Protein AF-A0AAV9ZQ26-F1 (afdb_monomer)

Sequence (212 aa):
MEHAVHLAAKHFVSHVSPISAKAIVAKAKKLRKQLKAANPDLDDDEIDALLAAEDGEPENEDMDGEGDGPRPKDALGKSLALVKQIRASPQAQAFFKKMCRESGVPTINRFVLLADDSPEVPNLVKKSYATFRLSTQDWDQLERIREVLQEPANIQQSFSSSRFPTVWRTLPLLEAMAETWRNMAATERFADMRESILAGLDNLEKCAGPEH

Organism: NCBI:txid2862362

Foldseek 3Di:
DLVLLVVLLVLLVCVQQPDPVVVVVVVLVVQLVVVCVVPVPDDPVNSVVVSVVDPDDDDDDDDDDDDDDPDPPALVSLVVVLVVVCVVDPLSVVVLVVQVVVDPDDSLQVSLVCQQVDPSHDADDVDGSVVSHADPVRVLVVVLSCVLSVLSVVLSVVVVPDPDDCVVVNLVSLVVNLVVLVVCLVDPSCVVSNVSSVSSNVSSDVVNDPDD

Solvent-accessible surface area (backbone atoms only — not comparable to full-atom values): 12463 Å² total; per-residue (Å²): 106,68,64,47,48,50,48,18,54,48,41,23,49,44,56,72,53,61,70,50,68,64,60,55,51,52,48,53,55,50,52,52,52,51,50,43,69,75,40,73,84,61,50,75,67,61,49,52,55,50,58,75,66,58,88,67,77,87,76,87,76,82,96,73,82,86,86,80,70,86,75,63,86,44,53,64,50,27,52,52,53,46,52,52,56,34,71,74,30,71,49,38,40,52,52,51,54,52,46,53,73,78,39,101,57,79,46,62,61,56,44,27,69,46,40,70,80,32,92,71,27,82,77,52,90,97,52,56,46,58,79,49,57,73,50,73,69,32,48,56,51,49,50,53,52,48,57,66,50,43,55,51,50,55,52,47,52,54,58,75,69,50,93,60,93,50,70,88,57,45,57,62,52,52,51,52,47,50,51,51,48,51,53,45,41,72,34,77,92,32,56,94,45,24,68,21,45,49,51,13,43,57,51,42,49,68,71,69,51,82,90,125

Radius of gyration: 20.79 Å; Cα contacts (8 Å, |Δi|>4): 155; chains: 1; bounding box: 50×57×54 Å

Secondary structure (DSSP, 8-state):
-HHHHHHHHHHHHHHHS---HHHHHHHHHHHHHHHHHH-TT--HHHHHHHHHH-----------SSS-S----SHHHHHHHHHHHHHH-HHHHHHHHHHHHH-SS-HHHHHHHHHTT-TTSPPPTT--GGGGPPPHHHHHHHHHHHHHHHHHHHHHHHHHT--S--HHHHHHHHHHHHHHHHHHHHSGGGGGGHHHHHHHHHHHHHHH----

Structure (mmCIF, N/CA/C/O backbone):
data_AF-A0AAV9ZQ26-F1
#
_entry.id   AF-A0AAV9ZQ26-F1
#
loop_
_atom_site.group_PDB
_atom_site.id
_atom_site.type_symbol
_atom_site.label_atom_id
_atom_site.label_alt_id
_atom_site.label_comp_id
_atom_site.label_asym_id
_atom_site.label_entity_id
_atom_site.label_seq_id
_atom_site.pdbx_PDB_ins_code
_atom_site.Cartn_x
_atom_site.Cartn_y
_atom_site.Cartn_z
_atom_site.occupancy
_atom_site.B_iso_or_equiv
_atom_site.auth_seq_id
_atom_site.auth_comp_id
_atom_site.auth_asym_id
_atom_site.auth_atom_id
_atom_site.pdbx_PDB_model_num
ATOM 1 N N . MET A 1 1 ? 18.428 7.747 -7.522 1.00 59.09 1 MET A N 1
ATOM 2 C CA . MET A 1 1 ? 18.361 6.272 -7.609 1.00 59.09 1 MET A CA 1
ATOM 3 C C . MET A 1 1 ? 17.327 5.705 -6.645 1.00 59.09 1 MET A C 1
ATOM 5 O O . MET A 1 1 ? 16.257 5.362 -7.118 1.00 59.09 1 MET A O 1
ATOM 9 N N . GLU A 1 2 ? 17.551 5.706 -5.321 1.00 62.41 2 GLU A N 1
ATOM 10 C CA . GLU A 1 2 ? 16.513 5.300 -4.341 1.00 62.41 2 GLU A CA 1
ATOM 11 C C . GLU A 1 2 ? 15.211 6.109 -4.500 1.00 62.41 2 GLU A C 1
ATOM 13 O O . GLU A 1 2 ? 14.119 5.554 -4.452 1.00 62.41 2 GLU A O 1
ATOM 18 N N . HIS A 1 3 ? 15.335 7.402 -4.815 1.00 68.81 3 HIS A N 1
ATOM 19 C CA . HIS A 1 3 ? 14.202 8.276 -5.123 1.00 68.81 3 HIS A CA 1
ATOM 20 C C . HIS A 1 3 ? 13.354 7.799 -6.321 1.00 68.81 3 HIS A C 1
ATOM 22 O O . HIS A 1 3 ? 12.137 7.892 -6.262 1.00 68.81 3 HIS A O 1
ATOM 28 N N . ALA A 1 4 ? 13.959 7.222 -7.367 1.00 64.69 4 ALA A N 1
ATOM 29 C CA . ALA A 1 4 ? 13.229 6.738 -8.546 1.00 64.69 4 ALA A CA 1
ATOM 30 C C . ALA A 1 4 ? 12.407 5.477 -8.232 1.00 64.69 4 ALA A C 1
ATOM 32 O O . ALA A 1 4 ? 11.249 5.373 -8.624 1.00 64.69 4 ALA A O 1
ATOM 33 N N . VAL A 1 5 ? 12.980 4.552 -7.453 1.00 71.19 5 VAL A N 1
ATOM 34 C CA . VAL A 1 5 ? 12.282 3.348 -6.968 1.00 71.19 5 VAL A CA 1
ATOM 35 C C . VAL A 1 5 ? 11.119 3.732 -6.052 1.00 71.19 5 VAL A C 1
ATOM 37 O O . VAL A 1 5 ? 10.019 3.195 -6.175 1.00 71.19 5 VAL A O 1
ATOM 40 N N . HIS A 1 6 ? 11.344 4.706 -5.167 1.00 72.81 6 HIS A N 1
ATOM 41 C CA . HIS A 1 6 ? 10.309 5.229 -4.285 1.00 72.81 6 HIS A CA 1
ATOM 42 C C . HIS A 1 6 ? 9.171 5.908 -5.063 1.00 72.81 6 HIS A C 1
ATOM 44 O O . HIS A 1 6 ? 8.002 5.631 -4.798 1.00 72.81 6 HIS A O 1
ATOM 50 N N . LEU A 1 7 ? 9.494 6.742 -6.057 1.00 72.00 7 LEU A N 1
ATOM 51 C CA . LEU A 1 7 ? 8.506 7.388 -6.923 1.00 72.00 7 LEU A CA 1
ATOM 52 C C . LEU A 1 7 ? 7.693 6.362 -7.722 1.00 72.00 7 LEU A C 1
ATOM 54 O O . LEU A 1 7 ? 6.467 6.443 -7.736 1.00 72.00 7 LEU A O 1
ATOM 58 N N . ALA A 1 8 ? 8.334 5.356 -8.321 1.00 67.19 8 ALA A N 1
ATOM 59 C CA . ALA A 1 8 ? 7.637 4.299 -9.055 1.00 67.19 8 ALA A CA 1
ATOM 60 C C . ALA A 1 8 ? 6.643 3.535 -8.157 1.00 67.19 8 ALA A C 1
ATOM 62 O O . ALA A 1 8 ? 5.484 3.341 -8.529 1.00 67.19 8 ALA A O 1
ATOM 63 N N . ALA A 1 9 ? 7.056 3.174 -6.936 1.00 71.88 9 ALA A N 1
ATOM 64 C CA . ALA A 1 9 ? 6.175 2.549 -5.949 1.00 71.88 9 ALA A CA 1
ATOM 65 C C . ALA A 1 9 ? 5.029 3.482 -5.509 1.00 71.88 9 ALA A C 1
ATOM 67 O O . ALA A 1 9 ? 3.888 3.039 -5.381 1.00 71.88 9 ALA A O 1
ATOM 68 N N . LYS A 1 10 ? 5.301 4.781 -5.330 1.00 75.69 10 LYS A N 1
ATOM 69 C CA . LYS A 1 10 ? 4.292 5.802 -5.002 1.00 75.69 10 LYS A CA 1
ATOM 70 C C . LYS A 1 10 ? 3.238 5.929 -6.105 1.00 75.69 10 LYS A C 1
ATOM 72 O O . LYS A 1 10 ? 2.050 5.968 -5.794 1.00 75.69 10 LYS A O 1
ATOM 77 N N . HIS A 1 11 ? 3.648 5.953 -7.374 1.00 74.31 11 HIS A N 1
ATOM 78 C CA . HIS A 1 11 ? 2.735 6.014 -8.520 1.00 74.31 11 HIS A CA 1
ATOM 79 C C . HIS A 1 11 ? 1.899 4.743 -8.681 1.00 74.31 11 HIS A C 1
ATOM 81 O O . HIS A 1 11 ? 0.710 4.831 -8.979 1.00 74.31 11 HIS A O 1
ATOM 87 N N . PHE A 1 12 ? 2.478 3.573 -8.408 1.00 75.62 12 PHE A N 1
ATOM 88 C CA . PHE A 1 12 ? 1.711 2.334 -8.326 1.00 75.62 12 PHE A CA 1
ATOM 89 C C . PHE A 1 12 ? 0.636 2.419 -7.227 1.00 75.62 12 PHE A C 1
ATOM 91 O O . PHE A 1 12 ? -0.548 2.226 -7.500 1.00 75.62 12 PHE A O 1
ATOM 98 N N . VAL A 1 13 ? 1.017 2.777 -5.994 1.00 70.38 13 VAL A N 1
ATOM 99 C CA . VAL A 1 13 ? 0.087 2.854 -4.850 1.00 70.38 13 VAL A CA 1
ATOM 100 C C . VAL A 1 13 ? -1.008 3.899 -5.068 1.00 70.38 13 VAL A C 1
ATOM 102 O O . VAL A 1 13 ? -2.167 3.639 -4.746 1.00 70.38 13 VAL A O 1
ATOM 105 N N . SER A 1 14 ? -0.675 5.059 -5.638 1.00 69.06 14 SER A N 1
ATOM 106 C CA . SER A 1 14 ? -1.654 6.115 -5.914 1.00 69.06 14 SER A CA 1
ATOM 107 C C . SER A 1 14 ? -2.660 5.722 -6.994 1.00 69.06 14 SER A C 1
ATOM 109 O O . SER A 1 14 ? -3.783 6.214 -6.973 1.00 69.06 14 SER A O 1
ATOM 111 N N . HIS A 1 15 ? -2.297 4.815 -7.902 1.00 71.88 15 HIS A N 1
ATOM 112 C CA . HIS A 1 15 ? -3.216 4.286 -8.905 1.00 71.88 15 HIS A CA 1
ATOM 113 C C . HIS A 1 15 ? -4.062 3.122 -8.367 1.00 71.88 15 HIS A C 1
ATOM 115 O O . HIS A 1 15 ? -5.231 3.005 -8.720 1.00 71.88 15 HIS A O 1
ATOM 121 N N . VAL A 1 16 ? -3.495 2.277 -7.496 1.00 64.75 16 VAL A N 1
ATOM 122 C CA . VAL A 1 16 ? -4.215 1.172 -6.830 1.00 64.75 16 VAL A CA 1
ATOM 123 C C . VAL A 1 16 ? -5.246 1.687 -5.823 1.00 64.75 16 VAL A C 1
ATOM 125 O O . VAL A 1 16 ? -6.314 1.100 -5.689 1.00 64.75 16 VAL A O 1
ATOM 128 N N . SER A 1 17 ? -4.925 2.772 -5.116 1.00 62.47 17 SER A N 1
ATOM 129 C CA . SER A 1 17 ? -5.803 3.433 -4.151 1.00 62.47 17 SER A CA 1
ATOM 130 C C . SER A 1 17 ? -5.762 4.942 -4.392 1.00 62.47 17 SER A C 1
ATOM 132 O O . SER A 1 17 ? -5.055 5.660 -3.669 1.00 62.47 17 SER A O 1
ATOM 134 N N . PRO A 1 18 ? -6.508 5.454 -5.389 1.00 57.81 18 PRO A N 1
ATOM 135 C CA . PRO A 1 18 ? -6.554 6.879 -5.660 1.00 57.81 18 PRO A CA 1
ATOM 136 C C . PRO A 1 18 ? -7.035 7.615 -4.416 1.00 57.81 18 PRO A C 1
ATOM 138 O O . PRO A 1 18 ? -8.167 7.448 -3.951 1.00 57.81 18 PRO A O 1
ATOM 141 N N . ILE A 1 19 ? -6.146 8.442 -3.860 1.00 54.75 19 ILE A N 1
ATOM 142 C CA . ILE A 1 19 ? -6.500 9.396 -2.815 1.00 54.75 19 ILE A CA 1
ATOM 143 C C . ILE A 1 19 ? -7.702 10.175 -3.346 1.00 54.75 19 ILE A C 1
ATOM 145 O O . ILE A 1 19 ? -7.669 10.692 -4.462 1.00 54.75 19 ILE A O 1
ATOM 149 N N . SER A 1 20 ? -8.781 10.222 -2.559 1.00 49.19 20 SER A N 1
ATOM 150 C CA . SER A 1 20 ? -10.009 10.927 -2.933 1.00 49.19 20 SER A CA 1
ATOM 151 C C . SER A 1 20 ? -9.662 12.295 -3.518 1.00 49.19 20 SER A C 1
ATOM 153 O O . SER A 1 20 ? -8.988 13.089 -2.859 1.00 49.19 20 SER A O 1
ATOM 155 N N . ALA A 1 21 ? -10.147 12.593 -4.727 1.00 43.06 21 ALA A N 1
ATOM 156 C CA . ALA A 1 21 ? -9.934 13.885 -5.381 1.00 43.06 21 ALA A CA 1
ATOM 157 C C . ALA A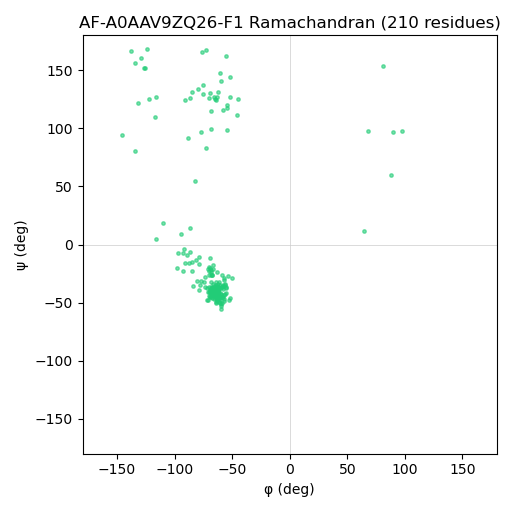 1 21 ? -10.290 15.064 -4.453 1.00 43.06 21 ALA A C 1
ATOM 159 O O . ALA A 1 21 ? -9.665 16.116 -4.508 1.00 43.06 21 ALA A O 1
ATOM 160 N N . LYS A 1 22 ? -11.229 14.866 -3.517 1.00 44.28 22 LYS A N 1
ATOM 161 C CA . LYS A 1 22 ? -11.578 15.854 -2.489 1.00 44.28 22 LYS A CA 1
ATOM 162 C C . LYS A 1 22 ? -10.462 16.105 -1.476 1.00 44.28 22 LYS A C 1
ATOM 164 O O . LYS A 1 22 ? -10.285 17.242 -1.064 1.00 44.28 22 LYS A O 1
ATOM 169 N N . ALA A 1 23 ? -9.718 15.076 -1.076 1.00 53.69 23 ALA A N 1
ATOM 170 C CA . ALA A 1 23 ? -8.584 15.214 -0.164 1.00 53.69 23 ALA A CA 1
ATOM 171 C C . ALA A 1 23 ? -7.405 15.927 -0.846 1.00 53.69 23 ALA A C 1
ATOM 173 O O . ALA A 1 23 ? -6.760 16.769 -0.225 1.00 53.69 23 ALA A O 1
ATOM 174 N N . ILE A 1 24 ? -7.189 15.662 -2.140 1.00 52.34 24 ILE A N 1
ATOM 175 C CA . ILE A 1 24 ? -6.205 16.380 -2.963 1.00 52.34 24 ILE A CA 1
ATOM 176 C C . ILE A 1 24 ? -6.596 17.863 -3.076 1.00 52.34 24 ILE A C 1
ATOM 178 O O . ILE A 1 24 ? -5.792 18.742 -2.770 1.00 52.34 24 ILE A O 1
ATOM 182 N N . VAL A 1 25 ? -7.859 18.151 -3.410 1.00 56.06 25 VAL A N 1
ATOM 183 C CA . VAL A 1 25 ? -8.386 19.525 -3.508 1.00 56.06 25 VAL A CA 1
ATOM 184 C C . VAL A 1 25 ? -8.355 20.252 -2.157 1.00 56.06 25 VAL A C 1
ATOM 186 O O . VAL A 1 25 ? -8.009 21.431 -2.101 1.00 56.06 25 VAL A O 1
ATOM 189 N N . ALA A 1 26 ? -8.675 19.573 -1.053 1.00 62.22 26 ALA A N 1
ATOM 190 C CA . ALA A 1 26 ? -8.627 20.162 0.286 1.00 62.22 26 ALA A CA 1
ATOM 191 C C . ALA A 1 26 ? -7.195 20.536 0.698 1.00 62.22 26 ALA A C 1
ATOM 193 O O . ALA A 1 26 ? -6.979 21.623 1.238 1.00 62.22 26 ALA A O 1
ATOM 194 N N . LYS A 1 27 ? -6.210 19.680 0.389 1.00 65.38 27 LYS A N 1
ATOM 195 C CA . LYS A 1 27 ? -4.793 19.955 0.651 1.00 65.38 27 LYS A CA 1
ATOM 196 C C . LYS A 1 27 ? -4.281 21.126 -0.189 1.00 65.38 27 LYS A C 1
ATOM 198 O O . LYS A 1 27 ? -3.703 22.053 0.373 1.00 65.38 27 LYS A O 1
ATOM 203 N N . ALA A 1 28 ? -4.574 21.135 -1.492 1.00 66.94 28 ALA A N 1
ATOM 204 C CA . ALA A 1 28 ? -4.207 22.232 -2.388 1.00 66.94 28 ALA A CA 1
ATOM 205 C C . ALA A 1 28 ? -4.787 23.572 -1.906 1.00 66.94 28 ALA A C 1
ATOM 207 O O . ALA A 1 28 ? -4.084 24.576 -1.828 1.00 66.94 28 ALA A O 1
ATOM 208 N N . LYS A 1 29 ? -6.054 23.577 -1.471 1.00 70.88 29 LYS A N 1
ATOM 209 C CA . LYS A 1 29 ? -6.709 24.775 -0.929 1.00 70.88 29 LYS A CA 1
ATOM 210 C C . LYS A 1 29 ? -6.060 25.274 0.368 1.00 70.88 29 LYS A C 1
ATOM 212 O O . LYS A 1 29 ? -5.989 26.483 0.589 1.00 70.88 29 LYS A O 1
ATOM 217 N N . LYS A 1 30 ? -5.595 24.364 1.228 1.00 77.25 30 LYS A N 1
ATOM 218 C CA . LYS A 1 30 ? -4.918 24.701 2.486 1.00 77.25 30 LYS A CA 1
ATOM 219 C C . LYS A 1 30 ? -3.518 25.272 2.247 1.00 77.25 30 LYS A C 1
ATOM 221 O O . LYS A 1 30 ? -3.214 26.331 2.790 1.00 77.25 30 LYS A O 1
ATOM 226 N N . LEU A 1 31 ? -2.714 24.627 1.404 1.00 75.94 31 LEU A N 1
ATOM 227 C CA . LEU A 1 31 ? -1.375 25.101 1.039 1.00 75.94 31 LEU A CA 1
ATOM 228 C C . LEU A 1 31 ? -1.434 26.454 0.317 1.00 75.94 31 LEU A C 1
ATOM 230 O O . LEU A 1 31 ? -0.719 27.380 0.690 1.00 75.94 31 LEU A O 1
ATOM 234 N N . ARG A 1 32 ? -2.391 26.637 -0.604 1.00 79.88 32 ARG A N 1
ATOM 235 C CA . ARG A 1 32 ? -2.671 27.935 -1.246 1.00 79.88 32 ARG A CA 1
ATOM 236 C C . ARG A 1 32 ? -2.955 29.040 -0.228 1.00 79.88 32 ARG A C 1
ATOM 238 O O . ARG A 1 32 ? -2.460 30.154 -0.363 1.00 79.88 32 ARG A O 1
ATOM 245 N N . LYS A 1 33 ? -3.727 28.737 0.821 1.00 82.00 33 LYS A N 1
ATOM 246 C CA . LYS A 1 33 ? -4.022 29.690 1.902 1.00 82.00 33 LYS A CA 1
ATOM 247 C C . LYS A 1 33 ? -2.780 30.019 2.739 1.00 82.00 33 LYS A C 1
ATOM 249 O O . LYS A 1 33 ? -2.625 31.168 3.138 1.00 82.00 33 LYS A O 1
ATOM 254 N N . GLN A 1 34 ? -1.919 29.039 3.007 1.00 81.81 34 GLN A N 1
ATOM 255 C CA . GLN A 1 34 ? -0.677 29.238 3.761 1.00 81.81 34 GLN A CA 1
ATOM 256 C C . GLN A 1 34 ? 0.341 30.073 2.973 1.00 81.81 34 GLN A C 1
ATOM 258 O O . GLN A 1 34 ? 0.875 31.034 3.520 1.00 81.81 34 GLN A O 1
ATOM 263 N N . LEU A 1 35 ? 0.531 29.783 1.682 1.00 79.56 35 LEU A N 1
ATOM 264 C CA . LEU A 1 35 ? 1.407 30.550 0.788 1.00 79.56 35 LEU A CA 1
ATOM 265 C C . LEU A 1 35 ? 0.962 32.010 0.669 1.00 79.56 35 LEU A C 1
ATOM 267 O O . LEU A 1 35 ? 1.767 32.916 0.861 1.00 79.56 35 LEU A O 1
ATOM 271 N N . LYS A 1 36 ? -0.339 32.246 0.470 1.00 79.19 36 LYS A N 1
ATOM 272 C CA . LYS A 1 36 ? -0.904 33.601 0.364 1.00 79.19 36 LYS A CA 1
ATOM 273 C C . LYS A 1 36 ? -0.860 34.383 1.682 1.00 79.19 36 LYS A C 1
ATOM 275 O O . LYS A 1 36 ? -0.826 35.607 1.674 1.00 79.19 36 LYS A O 1
ATOM 280 N N . ALA A 1 37 ? -0.862 33.691 2.824 1.00 82.88 37 ALA A N 1
ATOM 281 C CA . ALA A 1 37 ? -0.684 34.320 4.133 1.00 82.88 37 ALA A CA 1
ATOM 282 C C . ALA A 1 37 ? 0.786 34.665 4.422 1.00 82.88 37 ALA A C 1
ATOM 284 O O . ALA A 1 37 ? 1.055 35.671 5.073 1.00 82.88 37 ALA A O 1
ATOM 285 N N . ALA A 1 38 ? 1.722 33.836 3.953 1.00 83.44 38 ALA A N 1
ATOM 286 C CA . ALA A 1 38 ? 3.155 34.063 4.109 1.00 83.44 38 ALA A CA 1
ATOM 287 C C . ALA A 1 38 ? 3.690 35.127 3.139 1.00 83.44 38 ALA A C 1
ATOM 289 O O . ALA A 1 38 ? 4.622 35.849 3.488 1.00 83.44 38 ALA A O 1
ATOM 290 N N . ASN A 1 39 ? 3.100 35.236 1.946 1.00 84.19 39 ASN A N 1
ATOM 291 C CA . ASN A 1 39 ? 3.505 36.202 0.935 1.00 84.19 39 ASN A CA 1
ATOM 292 C C . ASN A 1 39 ? 2.274 36.704 0.141 1.00 84.19 39 ASN A C 1
ATOM 294 O O . ASN A 1 39 ? 1.843 36.046 -0.808 1.00 84.19 39 ASN A O 1
ATOM 298 N N . PRO A 1 40 ? 1.663 37.836 0.546 1.00 83.31 40 PRO A N 1
ATOM 299 C CA . PRO A 1 40 ? 0.399 38.329 -0.018 1.00 83.31 40 PRO A CA 1
ATOM 300 C C . PRO A 1 40 ? 0.476 38.776 -1.480 1.00 83.31 40 PRO A C 1
ATOM 302 O O . PRO A 1 40 ? -0.560 38.835 -2.141 1.00 83.31 40 PRO A O 1
ATOM 305 N N . ASP A 1 41 ? 1.682 39.095 -1.952 1.00 87.38 41 ASP A N 1
ATOM 306 C CA . ASP A 1 41 ? 1.937 39.602 -3.303 1.00 87.38 41 ASP A CA 1
ATOM 307 C C . ASP A 1 41 ? 2.126 38.484 -4.339 1.00 87.38 41 ASP A C 1
ATOM 309 O O . ASP A 1 41 ? 2.217 38.782 -5.526 1.00 87.38 41 ASP A O 1
ATOM 313 N N . LEU A 1 42 ? 2.166 37.212 -3.910 1.00 80.00 42 LEU A N 1
ATOM 314 C CA . LEU A 1 42 ? 2.178 36.076 -4.833 1.00 80.00 42 LEU A CA 1
ATOM 315 C C . LEU A 1 42 ? 0.865 36.037 -5.611 1.00 80.00 42 LEU A C 1
ATOM 317 O O . LEU A 1 42 ? -0.227 35.986 -5.021 1.00 80.00 42 LEU A O 1
ATOM 321 N N . ASP A 1 43 ? 0.977 36.026 -6.934 1.00 82.75 43 ASP A N 1
ATOM 322 C CA . ASP A 1 43 ? -0.184 35.835 -7.783 1.00 82.75 43 ASP A CA 1
ATOM 323 C C . ASP A 1 43 ? -0.628 34.364 -7.801 1.00 82.75 43 ASP A C 1
ATOM 325 O O . ASP A 1 43 ? 0.030 33.447 -7.299 1.00 82.75 43 ASP A O 1
ATOM 329 N N . ASP A 1 44 ? -1.838 34.142 -8.303 1.00 72.75 44 ASP A N 1
ATOM 330 C CA . ASP A 1 44 ? -2.453 32.823 -8.274 1.00 72.75 44 ASP A CA 1
ATOM 331 C C . ASP A 1 44 ? -1.735 31.809 -9.194 1.00 72.75 44 ASP A C 1
ATOM 333 O O . ASP A 1 44 ? -1.792 30.613 -8.902 1.00 72.75 44 ASP A O 1
ATOM 337 N N . ASP A 1 45 ? -1.017 32.266 -10.228 1.00 73.19 45 ASP A N 1
ATOM 338 C CA . ASP A 1 45 ? -0.266 31.417 -11.163 1.00 73.19 45 ASP A CA 1
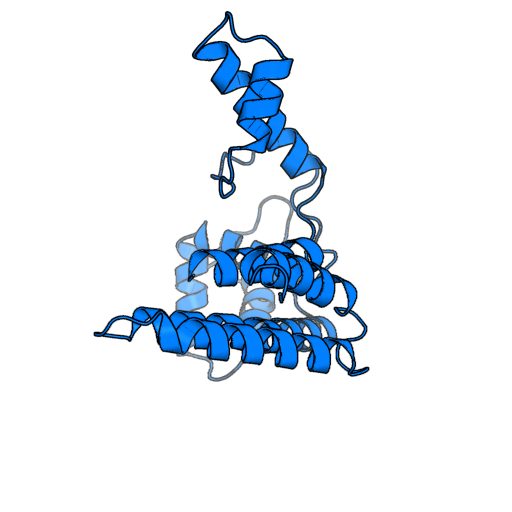ATOM 339 C C . ASP A 1 45 ? 1.076 30.970 -10.552 1.00 73.19 45 ASP A C 1
ATOM 341 O O . ASP A 1 45 ? 1.468 29.804 -10.669 1.00 73.19 45 ASP A O 1
ATOM 345 N N . GLU A 1 46 ? 1.755 31.857 -9.819 1.00 74.19 46 GLU A N 1
ATOM 346 C CA . GLU A 1 46 ? 2.955 31.536 -9.040 1.00 74.19 46 GLU A CA 1
ATOM 347 C C . GLU A 1 46 ? 2.650 30.536 -7.918 1.00 74.19 46 GLU A C 1
ATOM 349 O O . GLU A 1 46 ? 3.424 29.605 -7.673 1.00 74.19 46 GLU A O 1
ATOM 354 N N . ILE A 1 47 ? 1.496 30.679 -7.259 1.00 67.19 47 ILE A N 1
ATOM 355 C CA . ILE A 1 47 ? 1.054 29.731 -6.231 1.00 67.19 47 ILE A CA 1
ATOM 356 C C . ILE A 1 47 ? 0.786 28.352 -6.841 1.00 67.19 47 ILE A C 1
ATOM 358 O O . ILE A 1 47 ? 1.201 27.343 -6.268 1.00 67.19 47 ILE A O 1
ATOM 362 N N . ASP A 1 48 ? 0.128 28.285 -7.998 1.00 67.44 48 ASP A N 1
ATOM 363 C CA . ASP A 1 48 ? -0.176 27.011 -8.650 1.00 67.44 48 ASP A CA 1
ATOM 364 C C . ASP A 1 48 ? 1.104 26.313 -9.166 1.00 67.44 48 ASP A C 1
ATOM 366 O O . ASP A 1 48 ? 1.216 25.086 -9.066 1.00 67.44 48 ASP A O 1
ATOM 370 N N . ALA A 1 49 ? 2.125 27.068 -9.594 1.00 70.31 49 ALA A N 1
ATOM 371 C CA . ALA A 1 49 ? 3.448 26.530 -9.931 1.00 70.31 49 ALA A CA 1
ATOM 372 C C . ALA A 1 49 ? 4.204 25.969 -8.707 1.00 70.31 49 ALA A C 1
ATOM 374 O O . ALA A 1 49 ? 4.832 24.912 -8.796 1.00 70.31 49 ALA A O 1
ATOM 375 N N . LEU A 1 50 ? 4.118 26.637 -7.550 1.00 64.81 50 LEU A N 1
ATOM 376 C CA . LEU A 1 50 ? 4.721 26.168 -6.294 1.00 64.81 50 LEU A CA 1
ATOM 377 C C . LEU A 1 50 ? 4.020 24.918 -5.749 1.00 64.81 50 LEU A C 1
ATOM 379 O O . LEU A 1 50 ? 4.683 23.980 -5.311 1.00 64.81 50 LEU A O 1
ATOM 383 N N . LEU A 1 51 ? 2.689 24.868 -5.835 1.00 63.53 51 LEU A N 1
ATOM 384 C CA . LEU A 1 51 ? 1.891 23.702 -5.449 1.00 63.53 51 LEU A CA 1
ATOM 385 C C . LEU A 1 51 ? 2.190 22.477 -6.318 1.00 63.53 51 LEU A C 1
ATOM 387 O O . LEU A 1 51 ? 2.169 21.355 -5.817 1.00 63.53 51 LEU A O 1
ATOM 391 N N . ALA A 1 52 ? 2.484 22.680 -7.605 1.00 61.41 52 ALA A N 1
ATOM 392 C CA . ALA A 1 52 ? 2.901 21.609 -8.507 1.00 61.41 52 ALA A CA 1
ATOM 393 C C . ALA A 1 52 ? 4.308 21.065 -8.188 1.00 61.41 52 ALA A C 1
ATOM 395 O O . ALA A 1 52 ? 4.611 19.926 -8.541 1.00 61.41 52 ALA A O 1
ATOM 396 N N . ALA A 1 53 ? 5.154 21.855 -7.517 1.00 60.75 53 ALA A N 1
ATOM 397 C CA . ALA A 1 53 ? 6.509 21.476 -7.115 1.00 60.75 53 ALA A CA 1
ATOM 398 C C . ALA A 1 53 ? 6.583 20.843 -5.711 1.00 60.75 53 ALA A C 1
ATOM 400 O O . ALA A 1 53 ? 7.593 20.223 -5.367 1.00 60.75 53 ALA A O 1
ATOM 401 N N . GLU A 1 54 ? 5.542 20.989 -4.887 1.00 50.47 54 GLU A N 1
ATOM 402 C CA . GLU A 1 54 ? 5.547 20.524 -3.501 1.00 50.47 54 GLU A CA 1
ATOM 403 C C . GLU A 1 54 ? 5.077 19.066 -3.385 1.00 50.47 54 GLU A C 1
ATOM 405 O O . GLU A 1 54 ? 3.899 18.742 -3.221 1.00 50.47 54 GLU A O 1
ATOM 410 N N . ASP A 1 55 ? 6.045 18.155 -3.437 1.00 46.62 55 ASP A N 1
ATOM 411 C CA . ASP A 1 55 ? 5.841 16.711 -3.355 1.00 46.62 55 ASP A CA 1
ATOM 412 C C . ASP A 1 55 ? 5.705 16.240 -1.887 1.00 46.62 55 ASP A C 1
ATOM 414 O O . ASP A 1 55 ? 6.457 15.407 -1.382 1.00 46.62 55 ASP A O 1
ATOM 418 N N . GLY A 1 56 ? 4.763 16.837 -1.152 1.00 40.94 56 GLY A N 1
ATOM 419 C CA . GLY A 1 56 ? 4.562 16.573 0.273 1.00 40.94 56 GLY A CA 1
ATOM 420 C C . GLY A 1 56 ? 3.669 15.358 0.539 1.00 40.94 56 GLY A C 1
ATOM 421 O O . GLY A 1 56 ? 2.537 15.287 0.051 1.00 40.94 56 GLY A O 1
ATOM 422 N N . GLU A 1 57 ? 4.108 14.450 1.412 1.00 37.88 57 GLU A N 1
ATOM 423 C CA . GLU A 1 57 ? 3.230 13.515 2.134 1.00 37.88 57 GLU A CA 1
ATOM 424 C C . GLU A 1 57 ? 2.085 14.293 2.826 1.00 37.88 57 GLU A C 1
ATOM 426 O O . GLU A 1 57 ? 2.261 15.451 3.225 1.00 37.88 57 GLU A O 1
ATOM 431 N N . PRO A 1 58 ? 0.856 13.756 2.920 1.00 40.94 58 PRO A N 1
ATOM 432 C CA . PRO A 1 58 ? -0.224 14.426 3.635 1.00 40.94 58 PRO A CA 1
ATOM 433 C C . PRO A 1 58 ? 0.059 14.447 5.145 1.00 40.94 58 PRO A C 1
ATOM 435 O O . PRO A 1 58 ? -0.213 13.480 5.857 1.00 40.94 58 PRO A O 1
ATOM 438 N N . GLU A 1 59 ? 0.563 15.582 5.638 1.00 35.59 59 GLU A N 1
ATOM 439 C CA . GLU A 1 59 ? 0.524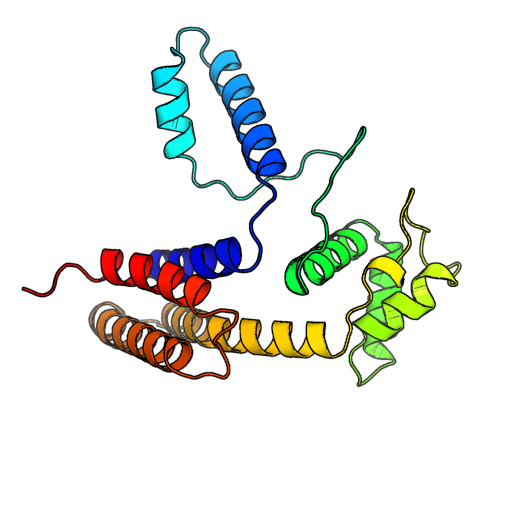 15.906 7.062 1.00 35.59 59 GLU A CA 1
ATOM 440 C C . GLU A 1 59 ? -0.930 16.008 7.536 1.00 35.59 59 GLU A C 1
ATOM 442 O O . GLU A 1 59 ? -1.795 16.621 6.904 1.00 35.59 59 GLU A O 1
ATOM 447 N N . ASN A 1 60 ? -1.186 15.317 8.643 1.00 49.41 60 ASN A N 1
ATOM 448 C CA . ASN A 1 60 ? -2.486 15.175 9.272 1.00 49.41 60 ASN A CA 1
ATOM 449 C C . ASN A 1 60 ? -2.915 16.506 9.892 1.00 49.41 60 ASN A C 1
ATOM 451 O O . ASN A 1 60 ? -2.211 17.025 10.749 1.00 49.41 60 ASN A O 1
ATOM 455 N N . GLU A 1 61 ? -4.104 16.983 9.538 1.00 35.12 61 GLU A N 1
ATOM 456 C CA . GLU A 1 61 ? -4.859 17.892 10.395 1.00 35.12 61 GLU A CA 1
ATOM 457 C C . GLU A 1 61 ? -6.260 17.344 10.635 1.00 35.12 61 GLU A C 1
ATOM 459 O O . GLU A 1 61 ? -6.780 16.521 9.872 1.00 35.12 61 GLU A O 1
ATOM 464 N N . ASP A 1 62 ? -6.765 17.744 11.791 1.00 33.75 62 ASP A N 1
ATOM 465 C CA . ASP A 1 62 ? -7.771 17.087 12.594 1.00 33.75 62 ASP A CA 1
ATOM 466 C C . ASP A 1 62 ? -9.123 16.892 11.906 1.00 33.75 62 ASP A C 1
ATOM 468 O O . ASP A 1 62 ? -9.571 17.651 11.051 1.00 33.75 62 ASP A O 1
ATOM 472 N N . MET A 1 63 ? -9.756 15.782 12.285 1.00 43.84 63 MET A N 1
ATOM 473 C CA . MET A 1 63 ? -11.115 15.449 11.896 1.00 43.84 63 MET A CA 1
ATOM 474 C C . MET A 1 63 ? -12.107 16.261 12.724 1.00 43.84 63 MET A C 1
ATOM 476 O O . MET A 1 63 ? -12.536 15.826 13.794 1.00 43.84 63 MET A O 1
ATOM 480 N N . ASP A 1 64 ? -12.578 17.358 12.163 1.00 35.88 64 ASP A N 1
ATOM 481 C CA . ASP A 1 64 ? -13.823 17.990 12.558 1.00 35.88 64 ASP A CA 1
ATOM 482 C C . ASP A 1 64 ? -14.679 18.311 11.326 1.00 35.88 64 ASP A C 1
ATOM 484 O O . ASP A 1 64 ? -14.289 19.018 10.407 1.00 35.88 64 ASP A O 1
ATOM 488 N N . GLY A 1 65 ? -15.890 17.746 11.318 1.00 34.91 65 GLY A N 1
ATOM 489 C CA . GLY A 1 65 ? -16.981 18.215 10.466 1.00 34.91 65 GLY A CA 1
ATOM 490 C C . GLY A 1 65 ? -17.086 17.592 9.074 1.00 34.91 65 GLY A C 1
ATOM 491 O O . GLY A 1 65 ? -16.530 18.079 8.106 1.00 34.91 65 GLY A O 1
ATOM 492 N N . GLU A 1 66 ? -17.959 16.586 8.989 1.00 33.75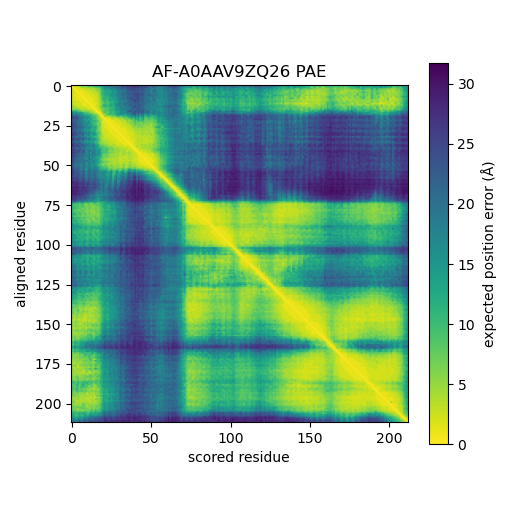 66 GLU A N 1
ATOM 493 C CA . GLU A 1 66 ? -18.877 16.399 7.857 1.00 33.75 66 GLU A CA 1
ATOM 494 C C . GLU A 1 66 ? -18.285 16.024 6.484 1.00 33.75 66 GLU A C 1
ATOM 496 O O . GLU A 1 66 ? -17.948 16.844 5.640 1.00 33.75 66 GLU A O 1
ATOM 501 N N . GLY A 1 67 ? -18.331 14.716 6.212 1.00 35.38 67 GLY A N 1
ATOM 502 C CA . GLY A 1 67 ? -18.454 14.211 4.849 1.00 35.38 67 GLY A CA 1
ATOM 503 C C . GLY A 1 67 ? -17.147 13.802 4.183 1.00 35.38 67 GLY A C 1
ATOM 504 O O . GLY A 1 67 ? -16.508 14.583 3.490 1.00 35.38 67 GLY A O 1
ATOM 505 N N . ASP A 1 68 ? -16.901 12.489 4.237 1.00 37.50 68 ASP A N 1
ATOM 506 C CA . ASP A 1 68 ? -16.091 11.738 3.269 1.00 37.50 68 ASP A CA 1
ATOM 507 C C . ASP A 1 68 ? -14.576 11.669 3.527 1.00 37.50 68 ASP A C 1
ATOM 509 O O . ASP A 1 68 ? -13.749 12.001 2.678 1.00 37.50 68 ASP A O 1
ATOM 513 N N . GLY A 1 69 ? -14.208 11.111 4.688 1.00 38.47 69 GLY A N 1
ATOM 514 C CA . GLY A 1 69 ? -12.938 10.383 4.799 1.00 38.47 69 GLY A CA 1
ATOM 515 C C . GLY A 1 69 ? -12.861 9.258 3.749 1.00 38.47 69 GLY A C 1
ATOM 516 O O . GLY A 1 69 ? -13.904 8.877 3.218 1.00 38.47 69 GLY A O 1
ATOM 517 N N . PRO A 1 70 ? -11.664 8.716 3.448 1.00 37.62 70 PRO A N 1
ATOM 518 C CA . PRO A 1 70 ? -11.457 7.766 2.353 1.00 37.62 70 PRO A CA 1
ATOM 519 C C . PRO A 1 70 ? -12.536 6.684 2.366 1.00 37.62 70 PRO A C 1
ATOM 521 O O . PRO A 1 70 ? -12.622 5.902 3.317 1.00 37.62 70 PRO A O 1
ATOM 524 N N . ARG A 1 71 ? -13.417 6.682 1.357 1.00 40.66 71 ARG A N 1
ATOM 525 C CA . ARG A 1 71 ? -14.374 5.586 1.209 1.00 40.66 71 ARG A CA 1
ATOM 526 C C . ARG A 1 71 ? -13.555 4.342 0.894 1.00 40.66 71 ARG A C 1
ATOM 528 O O . ARG A 1 71 ? -12.771 4.388 -0.052 1.00 40.66 71 ARG A O 1
ATOM 535 N N . PRO A 1 72 ? -13.730 3.245 1.637 1.00 43.97 72 PRO A N 1
ATOM 536 C CA . PRO A 1 72 ? -13.027 2.005 1.370 1.00 43.97 72 PRO A CA 1
ATOM 537 C C . PRO A 1 72 ? -13.611 1.357 0.113 1.00 43.97 72 PRO A C 1
ATOM 539 O O . PRO A 1 72 ? -14.510 0.521 0.202 1.00 43.97 72 PRO A O 1
ATOM 542 N N . LYS A 1 73 ? -13.162 1.782 -1.069 1.00 49.50 73 LYS A N 1
ATOM 543 C CA . LYS A 1 73 ? -13.497 1.088 -2.319 1.00 49.50 73 LYS A CA 1
ATOM 544 C C . LYS A 1 73 ? -12.543 -0.080 -2.597 1.00 49.50 73 LYS A C 1
ATOM 546 O O . LYS A 1 73 ? -12.905 -0.954 -3.373 1.00 49.50 73 LYS A O 1
ATOM 551 N N . ASP A 1 74 ? -11.401 -0.135 -1.912 1.00 67.19 74 ASP A N 1
ATOM 552 C CA . ASP A 1 74 ? -10.330 -1.117 -2.089 1.00 67.19 74 ASP A CA 1
ATOM 553 C C . ASP A 1 74 ? -9.811 -1.675 -0.743 1.00 67.19 74 ASP A C 1
ATOM 555 O O . ASP A 1 74 ? -9.962 -1.081 0.333 1.00 67.19 74 ASP A O 1
ATOM 559 N N . ALA A 1 75 ? -9.218 -2.871 -0.788 1.00 74.88 75 ALA A N 1
ATOM 560 C CA . ALA A 1 75 ? -8.668 -3.560 0.382 1.00 74.88 75 ALA A CA 1
ATOM 561 C C . ALA A 1 75 ? -7.537 -2.771 1.073 1.00 74.88 75 ALA A C 1
ATOM 563 O O . ALA A 1 75 ? -7.377 -2.802 2.302 1.00 74.88 75 ALA A O 1
ATOM 564 N N . LEU A 1 76 ? -6.762 -2.022 0.282 1.00 73.69 76 LEU A N 1
ATOM 565 C CA . LEU A 1 76 ? -5.655 -1.198 0.756 1.00 73.69 76 LEU A CA 1
ATOM 566 C C . LEU A 1 76 ? -6.148 0.012 1.563 1.00 73.69 76 LEU A C 1
ATOM 568 O O . LEU A 1 76 ? -5.656 0.249 2.666 1.00 73.69 76 LEU A O 1
ATOM 572 N N . GLY A 1 77 ? -7.178 0.722 1.098 1.00 76.31 77 GLY A N 1
ATOM 573 C CA . GLY A 1 77 ? -7.765 1.838 1.837 1.00 76.31 77 GLY A CA 1
ATOM 574 C C . GLY A 1 77 ? -8.380 1.402 3.169 1.00 76.31 77 GLY A C 1
ATOM 575 O O . GLY A 1 77 ? -8.175 2.065 4.190 1.00 76.31 77 GLY A O 1
ATOM 576 N N . LYS A 1 78 ? -9.068 0.248 3.199 1.00 75.75 78 LYS A N 1
ATOM 577 C CA . LYS A 1 78 ? -9.607 -0.347 4.442 1.00 75.75 78 LYS A CA 1
ATOM 578 C C . LYS A 1 78 ? -8.507 -0.625 5.462 1.00 75.75 78 LYS A C 1
ATOM 580 O O . LYS A 1 78 ? -8.631 -0.232 6.623 1.00 75.75 78 LYS A O 1
ATOM 585 N N . SER A 1 79 ? -7.438 -1.296 5.033 1.00 74.75 79 SER A N 1
ATOM 586 C CA . SER A 1 79 ? -6.332 -1.680 5.916 1.00 74.75 79 SER A CA 1
ATOM 587 C C . SER A 1 79 ? -5.561 -0.464 6.439 1.00 74.75 79 SER A C 1
ATOM 589 O O . SER A 1 79 ? -5.313 -0.376 7.643 1.00 74.75 79 SER A O 1
ATOM 591 N N . LEU A 1 80 ? -5.265 0.524 5.589 1.00 75.88 80 LEU A N 1
ATOM 592 C CA . LEU A 1 80 ? -4.603 1.767 6.001 1.00 75.88 80 LEU A CA 1
ATOM 593 C C . LEU A 1 80 ? -5.454 2.581 6.979 1.00 75.88 80 LEU A C 1
ATOM 595 O O . LEU A 1 80 ? -4.941 3.067 7.991 1.00 75.88 80 LEU A O 1
ATOM 599 N N . ALA A 1 81 ? -6.758 2.700 6.719 1.00 76.50 81 ALA A N 1
ATOM 600 C CA . ALA A 1 81 ? -7.676 3.387 7.620 1.00 76.50 81 ALA A CA 1
ATOM 601 C C . ALA A 1 81 ? -7.755 2.693 8.990 1.00 76.50 81 ALA A C 1
ATOM 603 O O . ALA A 1 81 ? -7.733 3.370 10.019 1.00 76.50 81 ALA A O 1
ATOM 604 N N . LEU A 1 82 ? -7.764 1.356 9.018 1.00 79.19 82 LEU A N 1
ATOM 605 C CA . LEU A 1 82 ? -7.729 0.584 10.259 1.00 79.19 82 LEU A CA 1
ATOM 606 C C . LEU A 1 82 ? -6.427 0.810 11.035 1.00 79.19 82 LEU A C 1
ATOM 608 O O . LEU A 1 82 ? -6.470 1.089 12.232 1.00 79.19 82 LEU A O 1
ATOM 612 N N . VAL A 1 83 ? -5.270 0.737 10.369 1.00 80.06 83 VAL A N 1
ATOM 613 C CA . VAL A 1 83 ? -3.968 0.995 11.005 1.00 80.06 83 VAL A CA 1
ATOM 614 C C . VAL A 1 83 ? -3.920 2.410 11.572 1.00 80.06 83 VAL A C 1
ATOM 616 O O . VAL A 1 83 ? -3.480 2.597 12.708 1.00 80.06 83 VAL A O 1
ATOM 619 N N . LYS A 1 84 ? -4.418 3.403 10.826 1.00 79.00 84 LYS A N 1
ATOM 620 C CA . LYS A 1 84 ? -4.527 4.787 11.302 1.00 79.00 84 LYS A CA 1
ATOM 621 C C . LYS A 1 84 ? -5.376 4.867 12.572 1.00 79.00 84 LYS A C 1
ATOM 623 O O . LYS A 1 84 ? -4.958 5.493 13.544 1.00 79.00 84 LYS A O 1
ATOM 628 N N . GLN A 1 85 ? -6.516 4.181 12.595 1.00 78.69 85 GLN A N 1
ATOM 629 C CA . GLN A 1 85 ? -7.419 4.180 13.741 1.00 78.69 85 GLN A CA 1
ATOM 630 C C . GLN A 1 85 ? -6.818 3.494 14.974 1.00 78.69 85 GLN A C 1
ATOM 632 O O . GLN A 1 85 ? -6.937 4.008 16.085 1.00 78.69 85 GLN A O 1
ATOM 637 N N . ILE A 1 86 ? -6.133 2.361 14.787 1.00 80.19 86 ILE A N 1
ATOM 638 C CA . ILE A 1 86 ? -5.420 1.668 15.868 1.00 80.19 86 ILE A CA 1
ATOM 639 C C . ILE A 1 86 ? -4.312 2.570 16.409 1.00 80.19 86 ILE A C 1
ATOM 641 O O . ILE A 1 86 ? -4.190 2.723 17.618 1.00 80.19 86 ILE A O 1
ATOM 645 N N . ARG A 1 87 ? -3.534 3.224 15.537 1.00 76.75 87 ARG A N 1
ATOM 646 C CA . ARG A 1 87 ? -2.450 4.123 15.958 1.00 76.75 87 ARG A CA 1
ATOM 647 C C . ARG A 1 87 ? -2.951 5.342 16.734 1.00 76.75 87 ARG A C 1
ATOM 649 O O . ARG A 1 87 ? -2.252 5.776 17.642 1.00 76.75 87 ARG A O 1
ATOM 656 N N . ALA A 1 88 ? -4.140 5.853 16.428 1.00 76.62 88 ALA A N 1
ATOM 657 C CA . ALA A 1 88 ? -4.717 7.002 17.123 1.00 76.62 88 ALA A CA 1
ATOM 658 C C . ALA A 1 88 ? -5.175 6.697 18.565 1.00 76.62 88 ALA A C 1
ATOM 660 O O . ALA A 1 88 ? -5.283 7.617 19.370 1.00 76.62 88 ALA A O 1
ATOM 661 N N . SER A 1 89 ? -5.428 5.429 18.915 1.00 79.56 89 SER A N 1
ATOM 662 C CA . SER A 1 89 ? -5.940 5.040 20.237 1.00 79.56 89 SER A CA 1
ATOM 663 C C . SER A 1 89 ? -4.942 4.155 20.995 1.00 79.56 89 SER A C 1
ATOM 665 O O . SER A 1 89 ? -4.783 2.982 20.650 1.00 79.56 89 SER A O 1
ATOM 667 N N . PRO A 1 90 ? -4.301 4.652 22.074 1.00 80.94 90 PRO A N 1
ATOM 668 C CA . PRO A 1 90 ? -3.386 3.851 22.895 1.00 80.94 90 PRO A CA 1
ATOM 669 C C . PRO A 1 90 ? -4.026 2.571 23.455 1.00 80.94 90 PRO A C 1
ATOM 671 O O . PRO A 1 90 ? -3.367 1.538 23.562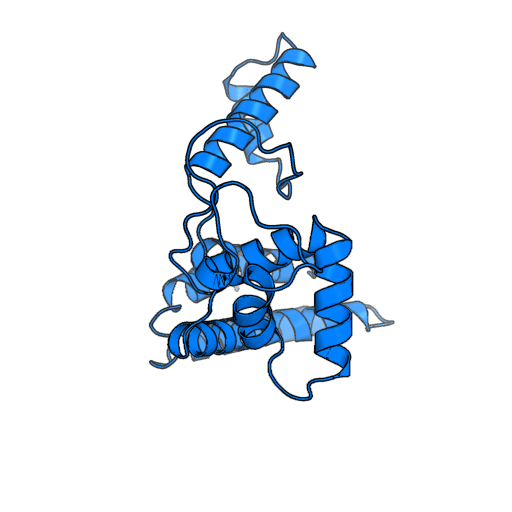 1.00 80.94 90 PRO A O 1
ATOM 674 N N . GLN A 1 91 ? -5.324 2.624 23.765 1.00 82.12 91 GLN A N 1
ATOM 675 C CA . GLN A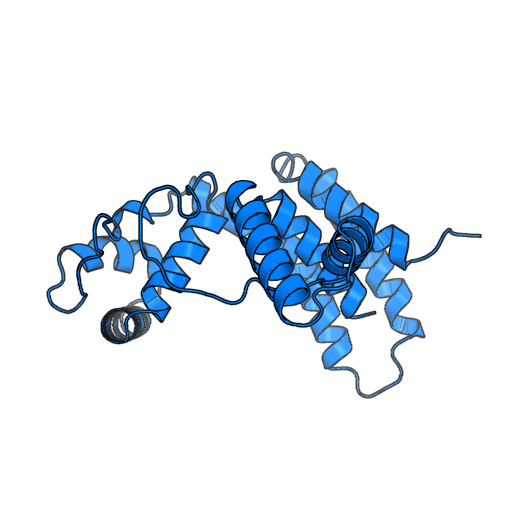 1 91 ? -6.109 1.483 24.243 1.00 82.12 91 GLN A CA 1
ATOM 676 C C . GLN A 1 91 ? -6.279 0.427 23.138 1.00 82.12 91 GLN A C 1
ATOM 678 O O . GLN A 1 91 ? -5.985 -0.749 23.354 1.00 82.12 91 GLN A O 1
ATOM 683 N N . ALA A 1 92 ? -6.628 0.852 21.916 1.00 80.62 92 ALA A N 1
ATOM 684 C CA . ALA A 1 92 ? -6.710 -0.041 20.760 1.00 80.62 92 ALA A CA 1
ATOM 685 C C . ALA A 1 92 ? -5.343 -0.654 20.406 1.00 80.62 92 ALA A C 1
ATOM 687 O O . ALA A 1 92 ? -5.272 -1.838 20.078 1.00 80.62 92 ALA A O 1
ATOM 688 N N . GLN A 1 93 ? -4.248 0.111 20.518 1.00 82.56 93 GLN A N 1
ATOM 689 C CA . GLN A 1 93 ? -2.891 -0.418 20.334 1.00 82.56 93 GLN A CA 1
ATOM 690 C C . GLN A 1 93 ? -2.550 -1.497 21.366 1.00 82.56 93 GLN A C 1
ATOM 692 O O . GLN A 1 93 ? -1.996 -2.537 21.004 1.00 82.56 93 GLN A O 1
ATOM 697 N N . ALA A 1 94 ? -2.856 -1.260 22.645 1.00 83.19 94 ALA A N 1
ATOM 698 C CA . ALA A 1 94 ? -2.591 -2.215 23.717 1.00 83.19 94 ALA A CA 1
ATOM 699 C C . ALA A 1 94 ? -3.372 -3.520 23.503 1.00 83.19 94 ALA A C 1
ATOM 701 O O . ALA A 1 94 ? -2.785 -4.604 23.575 1.00 83.19 94 ALA A O 1
ATOM 702 N N . PHE A 1 95 ? -4.654 -3.410 23.143 1.00 81.81 95 PHE A N 1
ATOM 703 C CA . PHE A 1 95 ? -5.502 -4.552 22.812 1.00 81.81 95 PHE A CA 1
ATOM 704 C C . PHE A 1 95 ? -4.983 -5.311 21.583 1.00 81.81 95 PHE A C 1
ATOM 706 O O . PHE A 1 95 ? -4.795 -6.525 21.633 1.00 81.81 95 PHE A O 1
ATOM 713 N N . PHE A 1 96 ? -4.638 -4.605 20.502 1.00 82.00 96 PHE A N 1
ATOM 714 C CA . PHE A 1 96 ? -4.062 -5.220 19.303 1.00 82.00 96 PHE A CA 1
ATOM 715 C C . PHE A 1 96 ? -2.739 -5.945 19.604 1.00 82.00 96 PHE A C 1
ATOM 717 O O . PHE A 1 96 ? -2.525 -7.074 19.166 1.00 82.00 96 PHE A O 1
ATOM 724 N N . LYS A 1 97 ? -1.859 -5.344 20.413 1.00 82.44 97 LYS A N 1
ATOM 725 C CA . LYS A 1 97 ? -0.577 -5.944 20.814 1.00 82.44 97 LYS A CA 1
ATOM 726 C C . LYS A 1 97 ? -0.759 -7.201 21.666 1.00 82.44 97 LYS A C 1
ATOM 728 O O . LYS A 1 97 ? 0.003 -8.152 21.498 1.00 82.44 97 LYS A O 1
ATOM 733 N N . LYS A 1 98 ? -1.750 -7.213 22.562 1.00 82.81 98 LYS A N 1
ATOM 734 C CA . LYS A 1 98 ? -2.148 -8.396 23.341 1.00 82.81 98 LYS A CA 1
ATOM 735 C C . LYS A 1 98 ? -2.624 -9.513 22.407 1.00 82.81 98 LYS A C 1
ATOM 737 O O . LYS A 1 98 ? -2.063 -10.605 22.433 1.00 82.81 98 LYS A O 1
ATOM 742 N N . MET A 1 99 ? -3.522 -9.191 21.477 1.00 78.88 99 MET A N 1
ATOM 743 C CA . MET A 1 99 ? -4.030 -10.124 20.465 1.00 78.88 99 MET A CA 1
ATOM 744 C C . MET A 1 99 ? -2.919 -10.728 19.586 1.00 78.88 99 MET A C 1
ATOM 746 O O . MET A 1 99 ? -2.963 -11.921 19.284 1.00 78.88 99 MET A O 1
ATOM 750 N N . CYS A 1 100 ? -1.898 -9.943 19.217 1.00 79.06 100 CYS A N 1
ATOM 751 C CA . CYS A 1 100 ? -0.737 -10.423 18.454 1.00 79.06 100 CYS A CA 1
ATOM 752 C C . CYS A 1 100 ? 0.157 -11.399 19.233 1.00 79.06 100 CYS A C 1
ATOM 754 O O . CYS A 1 100 ? 0.852 -12.196 18.616 1.00 79.06 100 CYS A O 1
ATOM 756 N N . ARG A 1 101 ? 0.182 -11.334 20.570 1.00 79.00 101 ARG A N 1
ATOM 757 C CA . ARG A 1 101 ? 0.946 -12.282 21.400 1.00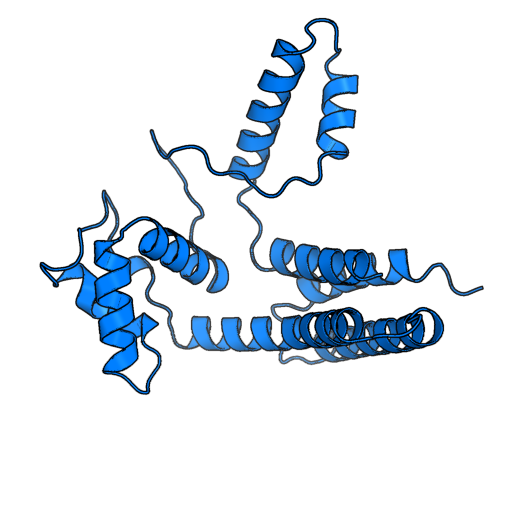 79.00 101 ARG A CA 1
ATOM 758 C C . ARG A 1 101 ? 0.205 -13.600 21.599 1.00 79.00 101 ARG A C 1
ATOM 760 O O . ARG A 1 101 ? 0.838 -14.636 21.748 1.00 79.00 101 ARG A O 1
ATOM 767 N N . GLU A 1 102 ? -1.122 -13.543 21.614 1.00 75.38 102 GLU A N 1
ATOM 768 C CA . GLU A 1 102 ? -1.999 -14.688 21.882 1.00 75.38 102 GLU A CA 1
ATOM 769 C C . GLU A 1 102 ? -2.344 -15.495 20.618 1.00 75.38 102 GLU A C 1
ATOM 771 O O . GLU A 1 102 ? -2.815 -16.627 20.714 1.00 75.38 102 GLU A O 1
ATOM 776 N N . SER A 1 103 ? -2.112 -14.935 19.426 1.00 56.28 103 SER A N 1
ATOM 777 C CA . SER A 1 103 ? -2.539 -15.518 18.149 1.00 56.28 103 SER A CA 1
ATOM 778 C C . SER A 1 103 ? -1.352 -15.746 17.209 1.00 56.28 103 SER A C 1
ATOM 780 O O . SER A 1 103 ? -0.658 -14.800 16.861 1.00 56.28 103 SER A O 1
ATOM 782 N N . GLY A 1 104 ? -1.168 -16.976 16.716 1.00 57.38 104 GLY A N 1
ATOM 783 C CA . GLY A 1 104 ? -0.253 -17.297 15.603 1.00 57.38 104 GLY A CA 1
ATOM 784 C C . GLY A 1 104 ? -0.879 -17.152 14.202 1.00 57.38 104 GLY A C 1
ATOM 785 O O . GLY A 1 104 ? -0.347 -17.688 13.238 1.00 57.38 104 GLY A O 1
ATOM 786 N N . VAL A 1 105 ? -2.038 -16.492 14.092 1.00 54.59 105 VAL A N 1
ATOM 787 C CA . VAL A 1 105 ? -2.877 -16.351 12.877 1.00 54.59 105 VAL A CA 1
ATOM 788 C C . VAL A 1 105 ? -3.115 -14.861 12.574 1.00 54.59 105 VAL A C 1
ATOM 790 O O . VAL A 1 105 ? -2.851 -14.044 13.455 1.00 54.59 105 VAL A O 1
ATOM 793 N N . PRO A 1 106 ? -3.642 -14.475 11.387 1.00 61.75 106 PRO A N 1
ATOM 794 C CA . PRO A 1 106 ? -3.870 -13.076 11.011 1.00 61.75 106 PRO A CA 1
ATOM 795 C C . PRO A 1 106 ? -4.727 -12.316 12.036 1.00 61.75 106 PRO A C 1
ATOM 797 O O . PRO A 1 106 ? -5.959 -12.381 12.040 1.00 61.75 106 PRO A O 1
ATOM 800 N N . THR A 1 107 ? -4.061 -11.566 12.915 1.00 73.19 107 THR A N 1
ATOM 801 C CA . THR A 1 107 ? -4.654 -10.904 14.086 1.00 73.19 107 THR A CA 1
ATOM 802 C C . THR A 1 107 ? -5.694 -9.849 13.713 1.00 73.19 107 THR A C 1
ATOM 804 O O . THR A 1 107 ? -6.590 -9.555 14.497 1.00 73.19 107 THR A O 1
ATOM 807 N N . ILE A 1 108 ? -5.610 -9.299 12.500 1.00 72.88 108 ILE A N 1
ATOM 808 C CA . ILE A 1 108 ? -6.429 -8.175 12.032 1.00 72.88 108 ILE A CA 1
ATOM 809 C C . ILE A 1 108 ? -7.919 -8.532 11.970 1.00 72.88 108 ILE A C 1
ATOM 811 O O . ILE A 1 108 ? -8.733 -7.815 12.547 1.00 72.88 108 ILE A O 1
ATOM 815 N N . ASN A 1 109 ? -8.290 -9.655 11.348 1.00 71.25 109 ASN A N 1
ATOM 816 C CA . ASN A 1 109 ? -9.701 -10.055 11.255 1.00 71.25 109 ASN A CA 1
ATOM 817 C C . ASN A 1 109 ? -10.290 -10.369 12.633 1.00 71.25 109 ASN A C 1
ATOM 819 O O . ASN A 1 109 ? -11.441 -10.042 12.910 1.00 71.25 109 ASN A O 1
ATOM 823 N N . ARG A 1 110 ? -9.489 -10.974 13.516 1.00 72.88 110 ARG A N 1
ATOM 824 C CA . ARG A 1 110 ? -9.909 -11.282 14.884 1.00 72.88 110 ARG A CA 1
ATOM 825 C C . ARG A 1 110 ? -10.062 -10.016 15.727 1.00 72.88 110 ARG A C 1
ATOM 827 O O . ARG A 1 110 ? -11.026 -9.906 16.472 1.00 72.88 110 ARG A O 1
ATOM 834 N N . PHE A 1 111 ? -9.148 -9.059 15.580 1.00 77.44 111 PHE A N 1
ATOM 835 C CA . PHE A 1 111 ? -9.240 -7.752 16.224 1.00 77.44 111 PHE A CA 1
ATOM 836 C C . PHE A 1 111 ? -10.514 -7.029 15.796 1.00 77.44 111 PHE A C 1
ATOM 838 O O . PHE A 1 111 ? -11.288 -6.625 16.649 1.00 77.44 111 PHE A O 1
ATOM 845 N N . VAL A 1 112 ? -10.771 -6.936 14.490 1.00 74.88 112 VAL A N 1
ATOM 846 C CA . VAL A 1 112 ? -11.953 -6.253 13.952 1.00 74.88 112 VAL A CA 1
ATOM 847 C C . VAL A 1 112 ? -13.266 -6.857 14.467 1.00 74.88 112 VAL A C 1
ATOM 849 O O . VAL A 1 112 ? -14.206 -6.116 14.726 1.00 74.88 112 VAL A O 1
ATOM 852 N N . LEU A 1 113 ? -13.328 -8.180 14.650 1.00 74.44 113 LEU A N 1
ATOM 853 C CA . LEU A 1 113 ? -14.517 -8.863 15.171 1.00 74.44 113 LEU A CA 1
ATOM 854 C C . LEU A 1 113 ? -14.730 -8.676 16.677 1.00 74.44 113 LEU A C 1
ATOM 856 O O . LEU A 1 113 ? -15.869 -8.685 17.118 1.00 74.44 113 LEU A O 1
ATOM 860 N N . LEU A 1 114 ? -13.658 -8.554 17.462 1.00 75.19 114 LEU A N 1
ATOM 861 C CA . LEU A 1 114 ? -13.740 -8.485 18.926 1.00 75.19 114 LEU A CA 1
ATOM 862 C C . LEU A 1 114 ? -13.681 -7.054 19.468 1.00 75.19 114 LEU A C 1
ATOM 864 O O . LEU A 1 114 ? -14.060 -6.822 20.610 1.00 75.19 114 LEU A O 1
ATOM 868 N N . ALA A 1 115 ? -13.172 -6.106 18.681 1.00 74.38 115 ALA A N 1
ATOM 869 C CA . ALA A 1 115 ? -12.948 -4.733 19.116 1.00 74.38 115 ALA A CA 1
ATOM 870 C C . ALA A 1 115 ? -14.252 -3.980 19.410 1.00 74.38 115 ALA A C 1
ATOM 872 O O . ALA A 1 115 ? -14.259 -3.171 20.327 1.00 74.38 115 ALA A O 1
ATOM 873 N N . ASP A 1 116 ? -15.336 -4.256 18.678 1.00 71.50 116 ASP A N 1
ATOM 874 C CA . ASP A 1 116 ? -16.622 -3.570 18.882 1.00 71.50 116 ASP A CA 1
ATOM 875 C C . ASP A 1 116 ? -17.356 -4.030 20.158 1.00 71.50 116 ASP A C 1
ATOM 877 O O . ASP A 1 116 ? -18.083 -3.248 20.766 1.00 71.50 116 ASP A O 1
ATOM 881 N N . ASP A 1 117 ? -17.136 -5.274 20.594 1.00 73.19 117 ASP A N 1
ATOM 882 C CA . ASP A 1 117 ? -17.768 -5.845 21.795 1.00 73.19 117 ASP A CA 1
ATOM 883 C C . ASP A 1 117 ? -16.867 -5.758 23.044 1.00 73.19 117 ASP A C 1
ATOM 885 O O . ASP A 1 117 ? -17.284 -6.094 24.155 1.00 73.19 117 ASP A O 1
ATOM 889 N N . SER A 1 118 ? -15.608 -5.336 22.880 1.00 73.62 118 SER A N 1
ATOM 890 C CA . SER A 1 118 ? -14.627 -5.301 23.964 1.00 73.62 118 SER A CA 1
ATOM 891 C C . SER A 1 118 ? -14.713 -3.994 24.757 1.00 73.62 118 SER A C 1
ATOM 893 O O . SER A 1 118 ? -14.514 -2.923 24.187 1.00 73.62 118 SER A O 1
ATOM 895 N N . PRO A 1 119 ? -14.872 -4.040 26.094 1.00 72.44 119 PRO A N 1
ATOM 896 C CA . PRO A 1 119 ? -14.811 -2.839 26.929 1.00 72.44 119 PRO A CA 1
ATOM 897 C C . PRO A 1 119 ? -13.394 -2.241 27.008 1.00 72.44 119 PRO A C 1
ATOM 899 O O . PRO A 1 119 ? -13.226 -1.129 27.503 1.00 72.44 119 PRO A O 1
ATOM 902 N N . GLU A 1 120 ? -12.368 -2.971 26.549 1.00 72.12 120 GLU A N 1
ATOM 903 C CA . GLU A 1 120 ? -10.972 -2.515 26.518 1.00 72.12 120 GLU A CA 1
ATOM 904 C C . GLU A 1 120 ? -10.671 -1.610 25.306 1.00 72.12 120 GLU A C 1
ATOM 906 O O . GLU A 1 120 ? -9.617 -0.971 25.272 1.00 72.12 120 GLU A O 1
ATOM 911 N N . VAL A 1 121 ? -11.566 -1.550 24.309 1.00 73.25 121 VAL A N 1
ATOM 912 C CA . VAL A 1 121 ? -11.377 -0.763 23.085 1.00 73.25 121 VAL A CA 1
ATOM 913 C C . VAL A 1 121 ? -12.444 0.332 23.005 1.00 73.25 121 VAL A C 1
ATOM 915 O O . VAL A 1 121 ? -13.634 0.044 23.094 1.00 73.25 121 VAL A O 1
ATOM 918 N N . PRO A 1 122 ? -12.058 1.607 22.829 1.00 71.75 122 PRO A N 1
ATOM 919 C CA . PRO A 1 122 ? -13.032 2.676 22.700 1.00 71.75 122 PRO A CA 1
ATOM 920 C C . PRO A 1 122 ? -13.785 2.545 21.375 1.00 71.75 122 PRO A C 1
ATOM 922 O O . PRO A 1 122 ? -13.177 2.450 20.306 1.00 71.75 122 PRO A O 1
ATOM 925 N N . ASN A 1 123 ? -15.114 2.598 21.450 1.00 72.25 123 ASN A N 1
ATOM 926 C CA . ASN A 1 123 ? -15.973 2.603 20.273 1.00 72.25 123 ASN A CA 1
ATOM 927 C C . ASN A 1 123 ? -15.670 3.802 19.373 1.00 72.25 123 ASN A C 1
ATOM 929 O O . ASN A 1 123 ? -15.437 4.923 19.834 1.00 72.25 123 ASN A O 1
ATOM 933 N N . LEU A 1 124 ? -15.705 3.568 18.063 1.00 70.94 124 LEU A N 1
ATOM 934 C CA . LEU A 1 124 ? -15.441 4.618 17.092 1.00 70.94 124 LEU A CA 1
ATOM 935 C C . LEU A 1 124 ? -16.640 5.565 16.981 1.00 70.94 124 LEU A C 1
ATOM 937 O O . LEU A 1 124 ? -17.795 5.151 16.904 1.00 70.94 124 LEU A O 1
ATOM 941 N N . VAL A 1 125 ? -16.373 6.870 16.916 1.00 63.94 125 VAL A N 1
ATOM 942 C CA . VAL A 1 125 ? -17.426 7.872 16.717 1.00 63.94 125 VAL A CA 1
ATOM 943 C C . VAL A 1 125 ? -17.995 7.716 15.302 1.00 63.94 125 VAL A C 1
ATOM 945 O O . VAL A 1 125 ? -17.295 7.943 14.316 1.00 63.94 125 VAL A O 1
ATOM 948 N N . LYS A 1 126 ? -19.277 7.330 15.201 1.00 66.50 126 LYS A N 1
ATOM 949 C CA . LYS A 1 126 ? -20.035 7.132 13.942 1.00 66.50 126 LYS A CA 1
ATOM 950 C C . LYS A 1 126 ? -19.534 5.996 13.029 1.00 66.50 126 LYS A C 1
ATOM 952 O O . LYS A 1 126 ? -19.959 5.920 11.876 1.00 66.50 126 LYS A O 1
ATOM 957 N N . LYS A 1 127 ? -18.642 5.124 13.502 1.00 69.12 127 LYS A N 1
ATOM 958 C CA . LYS A 1 127 ? -18.132 3.956 12.760 1.00 69.12 127 LYS A CA 1
ATOM 959 C C . LYS A 1 127 ? -18.054 2.756 13.703 1.00 69.12 127 LYS A C 1
ATOM 961 O O . LYS A 1 127 ? -18.128 2.928 14.911 1.00 69.12 127 LYS A O 1
ATOM 966 N N . SER A 1 128 ? -17.887 1.558 13.162 1.00 75.44 128 SER A N 1
ATOM 967 C CA . SER A 1 128 ? -17.534 0.377 13.958 1.00 75.44 128 SER A CA 1
ATOM 968 C C . SER A 1 128 ? -16.303 -0.279 13.350 1.00 75.44 128 SER A C 1
ATOM 970 O O . SER A 1 128 ? -16.055 -0.149 12.143 1.00 75.44 128 SER A O 1
ATOM 972 N N . TYR A 1 129 ? -15.508 -0.954 14.171 1.00 75.12 129 TYR A N 1
ATOM 973 C CA . TYR A 1 129 ? -14.338 -1.680 13.709 1.00 75.12 129 TYR A CA 1
ATOM 974 C C . TYR A 1 129 ? -14.715 -2.735 12.662 1.00 75.12 129 TYR A C 1
ATOM 976 O O . TYR A 1 129 ? -13.982 -2.878 11.683 1.00 75.12 129 TYR A O 1
ATOM 984 N N . ALA A 1 130 ? -15.888 -3.374 12.774 1.00 74.62 130 ALA A N 1
ATOM 985 C CA . ALA A 1 130 ? -16.427 -4.325 11.796 1.00 74.62 130 ALA A CA 1
ATOM 986 C C . ALA A 1 130 ? -16.489 -3.782 10.356 1.00 74.62 130 ALA A C 1
ATOM 988 O O . ALA A 1 130 ? -16.371 -4.554 9.403 1.00 74.62 130 ALA A O 1
ATOM 989 N N . THR A 1 131 ? -16.608 -2.462 10.170 1.00 73.25 131 THR A N 1
ATOM 990 C CA . THR A 1 131 ? -16.584 -1.836 8.833 1.00 73.25 131 THR A CA 1
ATOM 991 C C . THR A 1 131 ? -15.230 -1.958 8.122 1.00 73.25 131 THR A C 1
ATOM 993 O O . THR A 1 131 ? -15.168 -1.842 6.899 1.00 73.25 131 THR A O 1
ATOM 996 N N . PHE A 1 132 ? -14.156 -2.252 8.861 1.00 75.19 132 PHE A N 1
ATOM 997 C CA . PHE A 1 132 ? -12.814 -2.499 8.327 1.00 75.19 132 PHE A CA 1
ATOM 998 C C . PHE A 1 132 ? -12.519 -3.983 8.089 1.00 75.19 132 PHE A C 1
ATOM 1000 O O . PHE A 1 132 ? -11.372 -4.348 7.826 1.00 75.19 132 PHE A O 1
ATOM 1007 N N . ARG A 1 133 ? -13.523 -4.861 8.200 1.00 76.88 133 ARG A N 1
ATOM 1008 C CA . ARG A 1 133 ? -13.333 -6.293 7.977 1.00 76.88 133 ARG A CA 1
ATOM 1009 C C . ARG A 1 133 ? -12.905 -6.545 6.532 1.00 76.88 133 ARG A C 1
ATOM 1011 O O . ARG A 1 133 ? -13.580 -6.130 5.591 1.00 76.88 133 ARG A O 1
ATOM 1018 N N . LEU A 1 134 ? -11.798 -7.265 6.378 1.00 77.19 134 LEU A N 1
ATOM 1019 C CA . LEU A 1 134 ? -11.272 -7.684 5.086 1.00 77.19 134 LEU A CA 1
ATOM 1020 C C . LEU A 1 134 ? -11.859 -9.054 4.724 1.00 77.19 134 LEU A C 1
ATOM 1022 O O . LEU A 1 134 ? -11.770 -10.011 5.502 1.00 77.19 134 LEU A O 1
ATOM 1026 N N . SER A 1 135 ? -12.492 -9.133 3.556 1.00 80.06 135 SER A N 1
ATOM 1027 C CA . SER A 1 135 ? -12.946 -10.386 2.947 1.00 80.06 135 SER A CA 1
ATOM 1028 C C . SER A 1 135 ? -11.765 -11.194 2.399 1.00 80.06 135 SER A C 1
ATOM 1030 O O . SER A 1 135 ? -10.665 -10.669 2.261 1.00 80.06 135 SER A O 1
ATOM 1032 N N . THR A 1 136 ? -11.975 -12.466 2.051 1.00 78.31 136 THR A N 1
ATOM 1033 C CA . THR A 1 136 ? -10.936 -13.285 1.397 1.00 78.31 136 THR A CA 1
ATOM 1034 C C . THR A 1 136 ? -10.424 -12.625 0.116 1.00 78.31 136 THR A C 1
ATOM 1036 O O . THR A 1 136 ? -9.222 -12.515 -0.069 1.00 78.31 136 THR A O 1
ATOM 1039 N N . GLN A 1 137 ? -11.325 -12.062 -0.693 1.00 74.50 137 GLN A N 1
ATOM 1040 C CA . GLN A 1 137 ? -10.956 -11.328 -1.903 1.00 74.50 137 GLN A CA 1
ATOM 1041 C C . GLN A 1 137 ? -10.103 -10.083 -1.600 1.00 74.50 137 GLN A C 1
ATOM 1043 O O . GLN A 1 137 ? -9.177 -9.783 -2.351 1.00 74.50 137 GLN A O 1
ATOM 1048 N N . ASP A 1 138 ? -10.388 -9.371 -0.500 1.00 77.31 138 ASP A N 1
ATOM 1049 C CA . ASP A 1 138 ? -9.568 -8.234 -0.063 1.00 77.31 138 ASP A CA 1
ATOM 1050 C C . ASP A 1 138 ? -8.144 -8.700 0.318 1.00 77.31 138 ASP A C 1
ATOM 1052 O O . ASP A 1 138 ? -7.165 -8.027 -0.000 1.00 77.31 138 ASP A O 1
ATOM 1056 N N . TRP A 1 139 ? -8.009 -9.861 0.971 1.00 81.06 139 TRP A N 1
ATOM 1057 C CA . TRP A 1 139 ? -6.705 -10.449 1.303 1.00 81.06 139 TRP A CA 1
ATOM 1058 C C . TRP A 1 139 ? -5.935 -10.899 0.063 1.00 81.06 139 TRP A C 1
ATOM 1060 O O . TRP A 1 139 ? -4.748 -10.597 -0.037 1.00 81.06 139 TRP A O 1
ATOM 1070 N N . ASP A 1 140 ? -6.609 -11.526 -0.902 1.00 79.25 140 ASP A N 1
ATOM 1071 C CA . ASP A 1 140 ? -5.991 -11.924 -2.169 1.00 79.25 140 ASP A CA 1
ATOM 1072 C C . ASP A 1 140 ? -5.491 -10.693 -2.944 1.00 79.25 140 ASP A C 1
ATOM 1074 O O . ASP A 1 140 ? -4.419 -10.717 -3.549 1.00 79.25 140 ASP A O 1
ATOM 1078 N N . GLN A 1 141 ? -6.252 -9.592 -2.920 1.00 79.94 141 GLN A N 1
ATOM 1079 C CA . GLN A 1 141 ? -5.835 -8.324 -3.521 1.00 79.94 141 GLN A CA 1
ATOM 1080 C C . GLN A 1 141 ? -4.606 -7.742 -2.806 1.00 79.94 141 GLN A C 1
ATOM 1082 O O . GLN A 1 141 ? -3.652 -7.330 -3.464 1.00 79.94 141 GLN A O 1
ATOM 1087 N N . LEU A 1 142 ? -4.597 -7.728 -1.468 1.00 80.44 142 LEU A N 1
ATOM 1088 C CA . LEU A 1 142 ? -3.453 -7.256 -0.680 1.00 80.44 142 LEU A CA 1
ATOM 1089 C C . LEU A 1 142 ? -2.197 -8.101 -0.903 1.00 80.44 142 LEU A C 1
ATOM 1091 O O . LEU A 1 142 ? -1.097 -7.551 -0.937 1.00 80.44 142 LEU A O 1
ATOM 1095 N N . GLU A 1 143 ? -2.344 -9.414 -1.071 1.00 84.00 143 GLU A N 1
ATOM 1096 C CA . GLU A 1 143 ? -1.228 -10.302 -1.382 1.00 84.00 143 GLU A CA 1
ATOM 1097 C C . GLU A 1 143 ? -0.625 -9.972 -2.748 1.00 84.00 143 GLU A C 1
ATOM 1099 O O . GLU A 1 143 ? 0.590 -9.804 -2.852 1.00 84.00 143 GLU A O 1
ATOM 1104 N N . ARG A 1 144 ? -1.458 -9.752 -3.772 1.00 82.75 144 ARG A N 1
ATOM 1105 C CA . ARG A 1 144 ? -0.965 -9.319 -5.085 1.00 82.75 144 ARG A CA 1
ATOM 1106 C C . ARG A 1 144 ? -0.282 -7.947 -5.040 1.00 82.75 144 ARG A C 1
ATOM 1108 O O . ARG A 1 144 ? 0.789 -7.785 -5.618 1.00 82.75 144 ARG A O 1
ATOM 1115 N N . ILE A 1 145 ? -0.848 -6.979 -4.313 1.00 82.88 145 ILE A N 1
ATOM 1116 C CA . ILE A 1 145 ? -0.233 -5.655 -4.099 1.00 82.88 145 ILE A CA 1
ATOM 1117 C C . ILE A 1 145 ? 1.134 -5.801 -3.423 1.00 82.88 145 ILE A C 1
ATOM 1119 O O . ILE A 1 145 ? 2.107 -5.173 -3.840 1.00 82.88 145 ILE A O 1
ATOM 1123 N N . ARG A 1 146 ? 1.218 -6.643 -2.386 1.00 86.69 146 ARG A N 1
ATOM 1124 C CA . ARG A 1 146 ? 2.472 -6.940 -1.693 1.00 86.69 146 ARG A CA 1
ATOM 1125 C C . ARG A 1 146 ? 3.499 -7.538 -2.647 1.00 86.69 146 ARG A C 1
ATOM 1127 O O . ARG A 1 146 ? 4.653 -7.139 -2.575 1.00 86.69 146 ARG A O 1
ATOM 1134 N N . GLU A 1 147 ? 3.109 -8.471 -3.511 1.00 87.25 147 GLU A N 1
ATOM 1135 C CA . GLU A 1 147 ? 4.023 -9.077 -4.484 1.00 87.25 147 GLU A CA 1
ATOM 1136 C C . GLU A 1 147 ? 4.603 -8.046 -5.455 1.00 87.25 147 GLU A C 1
ATOM 1138 O O . GLU A 1 147 ? 5.817 -8.013 -5.642 1.00 87.25 147 GLU A O 1
ATOM 1143 N N . VAL A 1 148 ? 3.774 -7.149 -5.999 1.00 85.69 148 VAL A N 1
ATOM 1144 C CA . VAL A 1 148 ? 4.257 -6.074 -6.885 1.00 85.69 148 VAL A CA 1
ATOM 1145 C C . VAL A 1 148 ? 5.222 -5.136 -6.149 1.00 85.69 148 VAL A C 1
ATOM 1147 O O . VAL A 1 148 ? 6.250 -4.736 -6.699 1.00 85.69 148 VAL A O 1
ATOM 1150 N N . LEU A 1 149 ? 4.919 -4.807 -4.889 1.00 85.50 149 LEU A N 1
ATOM 1151 C CA . LEU A 1 149 ? 5.735 -3.929 -4.044 1.00 85.50 149 LEU A CA 1
ATOM 1152 C C . LEU A 1 149 ? 6.967 -4.613 -3.430 1.00 85.50 149 LEU A C 1
ATOM 1154 O O . LEU A 1 149 ? 7.834 -3.928 -2.884 1.00 85.50 149 LEU A O 1
ATOM 1158 N N . GLN A 1 150 ? 7.078 -5.938 -3.514 1.00 86.81 150 GLN A N 1
ATOM 1159 C CA . GLN A 1 150 ? 8.226 -6.661 -2.972 1.00 86.81 150 GLN A CA 1
ATOM 1160 C C . GLN A 1 150 ? 9.499 -6.343 -3.766 1.00 86.81 150 GLN A C 1
ATOM 1162 O O . GLN A 1 150 ? 10.558 -6.156 -3.170 1.00 86.81 150 GLN A O 1
ATOM 1167 N N . GLU A 1 151 ? 9.389 -6.214 -5.088 1.00 84.69 151 GLU A N 1
ATOM 1168 C CA . GLU A 1 151 ? 10.507 -5.876 -5.977 1.00 84.69 151 GLU A CA 1
ATOM 1169 C C . GLU A 1 151 ? 11.164 -4.520 -5.658 1.00 84.69 151 GLU A C 1
ATOM 1171 O O . GLU A 1 151 ? 12.364 -4.498 -5.359 1.00 84.69 151 GLU A O 1
ATOM 1176 N N . PRO A 1 152 ? 10.432 -3.384 -5.612 1.00 80.62 152 PRO A N 1
ATOM 1177 C CA . PRO A 1 152 ? 11.033 -2.112 -5.219 1.00 80.62 152 PRO A CA 1
ATOM 1178 C C . PRO A 1 152 ? 11.597 -2.146 -3.793 1.00 80.62 152 PRO A C 1
ATOM 1180 O O . PRO A 1 152 ? 12.645 -1.551 -3.544 1.00 80.62 152 PRO A O 1
ATOM 1183 N N . ALA A 1 153 ? 10.961 -2.867 -2.861 1.00 79.62 153 ALA A N 1
ATOM 1184 C CA . ALA A 1 153 ? 11.463 -2.999 -1.494 1.00 79.62 153 ALA A CA 1
ATOM 1185 C C . ALA A 1 153 ? 12.814 -3.738 -1.439 1.00 79.62 153 ALA A C 1
ATOM 1187 O O . ALA A 1 153 ? 13.736 -3.290 -0.753 1.00 79.62 153 ALA A O 1
ATOM 1188 N N . ASN A 1 154 ? 12.960 -4.829 -2.197 1.00 80.00 154 ASN A N 1
ATOM 1189 C CA . ASN A 1 154 ? 14.206 -5.595 -2.294 1.00 80.00 154 ASN A CA 1
ATOM 1190 C C . ASN A 1 154 ? 15.344 -4.747 -2.879 1.00 80.00 154 ASN A C 1
ATOM 1192 O O . ASN A 1 154 ? 16.481 -4.782 -2.397 1.00 80.00 154 ASN A O 1
ATOM 1196 N N . ILE A 1 155 ? 15.038 -3.955 -3.907 1.00 79.19 155 ILE A N 1
ATOM 1197 C CA . ILE A 1 155 ? 16.007 -3.079 -4.569 1.00 79.19 155 ILE A CA 1
ATOM 1198 C C . ILE A 1 155 ? 16.419 -1.931 -3.649 1.00 79.19 155 ILE A C 1
ATOM 1200 O O . ILE A 1 155 ? 17.614 -1.675 -3.490 1.00 79.19 155 ILE A O 1
ATOM 1204 N N . GLN A 1 156 ? 15.458 -1.288 -2.982 1.00 78.19 156 GLN A N 1
ATOM 1205 C CA . GLN A 1 156 ? 15.741 -0.262 -1.982 1.00 78.19 156 GLN A CA 1
ATOM 1206 C C . GLN A 1 156 ? 16.647 -0.818 -0.876 1.00 78.19 156 GLN A C 1
ATOM 1208 O O . GLN A 1 156 ? 17.679 -0.226 -0.569 1.00 78.19 156 GLN A O 1
ATOM 1213 N N . GLN A 1 157 ? 16.324 -1.993 -0.325 1.00 77.88 157 GLN A N 1
ATOM 1214 C CA . GLN A 1 157 ? 17.154 -2.637 0.694 1.00 77.88 157 GLN A CA 1
ATOM 1215 C C . GLN A 1 157 ? 18.566 -2.962 0.176 1.00 77.88 157 GLN A C 1
ATOM 1217 O O . GLN A 1 157 ? 19.552 -2.829 0.909 1.00 77.88 157 GLN A O 1
ATOM 1222 N N . SER A 1 158 ? 18.688 -3.354 -1.093 1.00 75.19 158 SER A N 1
ATOM 1223 C CA . SER A 1 158 ? 19.978 -3.616 -1.739 1.00 75.19 158 SER A CA 1
ATOM 1224 C C . SER A 1 158 ? 20.830 -2.348 -1.872 1.00 75.19 158 SER A C 1
ATOM 1226 O O . SER A 1 158 ? 22.047 -2.411 -1.698 1.00 75.19 158 SER A O 1
ATOM 1228 N N . PHE A 1 159 ? 20.217 -1.183 -2.112 1.00 74.12 159 PHE A N 1
ATOM 1229 C CA . PHE A 1 159 ? 20.928 0.100 -2.107 1.00 74.12 159 PHE A CA 1
ATOM 1230 C C . PHE A 1 159 ? 21.337 0.525 -0.702 1.00 74.12 159 PHE A C 1
ATOM 1232 O O . PHE A 1 159 ? 22.511 0.825 -0.480 1.00 74.12 159 PHE A O 1
ATOM 1239 N N . SER A 1 160 ? 20.416 0.457 0.258 1.00 74.56 160 SER A N 1
ATOM 1240 C CA . SER A 1 160 ? 20.667 0.901 1.631 1.00 74.56 160 SER A CA 1
ATOM 1241 C C . SER A 1 160 ? 21.677 0.024 2.389 1.00 74.56 160 SER A C 1
ATOM 1243 O O . SER A 1 160 ? 22.287 0.476 3.355 1.00 74.56 160 SER A O 1
ATOM 1245 N N . SER A 1 161 ? 21.881 -1.230 1.968 1.00 71.88 161 SER A N 1
ATOM 1246 C CA . SER A 1 161 ? 22.878 -2.143 2.554 1.00 71.88 161 SER A CA 1
ATOM 1247 C C . SER A 1 161 ? 24.264 -2.068 1.901 1.00 71.88 161 SER A C 1
ATOM 1249 O O . SER A 1 161 ? 25.223 -2.643 2.427 1.00 71.88 161 SER A O 1
ATOM 1251 N N . SER A 1 162 ? 24.410 -1.356 0.778 1.00 67.31 162 SER A N 1
ATOM 1252 C CA . SER A 1 162 ? 25.694 -1.258 0.086 1.00 67.31 162 SER A CA 1
ATOM 1253 C C . SER A 1 162 ? 26.654 -0.316 0.810 1.00 67.31 162 SER A C 1
ATOM 1255 O O . SER A 1 162 ? 26.341 0.835 1.093 1.00 67.31 162 SER A O 1
ATOM 1257 N N . ARG A 1 163 ? 27.880 -0.792 1.049 1.00 67.50 163 ARG A N 1
ATOM 1258 C CA . ARG A 1 163 ? 28.982 0.009 1.615 1.00 67.50 163 ARG A CA 1
ATOM 1259 C C . ARG A 1 163 ? 29.869 0.683 0.559 1.00 67.50 163 ARG A C 1
ATOM 1261 O O . ARG A 1 163 ? 30.782 1.415 0.922 1.00 67.50 163 ARG A O 1
ATOM 1268 N N . PHE A 1 164 ? 29.629 0.424 -0.727 1.00 56.81 164 PHE A N 1
ATOM 1269 C CA . PHE A 1 164 ? 30.465 0.878 -1.847 1.00 56.81 164 PHE A CA 1
ATOM 1270 C C . PHE A 1 164 ? 29.630 1.578 -2.932 1.00 56.81 164 PHE A C 1
ATOM 1272 O O . PHE A 1 164 ? 28.417 1.349 -2.984 1.00 56.81 164 PHE A O 1
ATOM 1279 N N . PRO A 1 165 ? 30.253 2.390 -3.818 1.00 55.41 165 PRO A N 1
ATOM 1280 C CA . PRO A 1 165 ? 29.549 3.120 -4.871 1.00 55.41 165 PRO A CA 1
ATOM 1281 C C . PRO A 1 165 ? 28.697 2.184 -5.740 1.00 55.41 165 PRO A C 1
ATOM 1283 O O . PRO A 1 165 ? 29.205 1.246 -6.358 1.00 55.41 165 PRO A O 1
ATOM 1286 N N . THR A 1 166 ? 27.389 2.434 -5.763 1.00 65.25 166 THR A N 1
ATOM 1287 C CA . THR A 1 166 ? 26.350 1.540 -6.304 1.00 65.25 166 THR A CA 1
ATOM 1288 C C . THR A 1 166 ? 25.993 1.792 -7.764 1.00 65.25 166 THR A C 1
ATOM 1290 O O . THR A 1 166 ? 25.291 0.973 -8.342 1.00 65.25 166 THR A O 1
ATOM 1293 N N . VAL A 1 167 ? 26.506 2.861 -8.384 1.00 68.69 167 VAL A N 1
ATOM 1294 C CA . VAL A 1 167 ? 26.072 3.337 -9.714 1.00 68.69 167 VAL A CA 1
ATOM 1295 C C . VAL A 1 167 ? 26.085 2.236 -10.784 1.00 68.69 167 VAL A C 1
ATOM 1297 O O . VAL A 1 167 ? 25.092 2.050 -11.477 1.00 68.69 167 VAL A O 1
ATOM 1300 N N . TRP A 1 168 ? 27.159 1.444 -10.866 1.00 69.00 168 TRP A N 1
ATOM 1301 C CA . TRP A 1 168 ? 27.299 0.350 -11.841 1.00 69.00 168 TRP A CA 1
ATOM 1302 C C . TRP A 1 168 ? 26.368 -0.849 -11.587 1.00 69.00 168 TRP A C 1
ATOM 1304 O O . TRP A 1 168 ? 26.122 -1.636 -12.493 1.00 69.00 168 TRP A O 1
ATOM 1314 N N . ARG A 1 169 ? 25.845 -1.000 -10.364 1.00 70.69 169 ARG A N 1
ATOM 1315 C CA . ARG A 1 169 ? 24.848 -2.027 -10.013 1.00 70.69 169 ARG A CA 1
ATOM 1316 C C . ARG A 1 169 ? 23.424 -1.516 -10.136 1.00 70.69 169 ARG A C 1
ATOM 1318 O O . ARG A 1 169 ? 22.504 -2.313 -10.261 1.00 70.69 169 ARG A O 1
ATOM 1325 N N . THR A 1 170 ? 23.233 -0.206 -10.066 1.00 74.75 170 THR A N 1
ATOM 1326 C CA . THR A 1 170 ? 21.897 0.365 -10.043 1.00 74.75 170 THR A CA 1
ATOM 1327 C C . THR A 1 170 ? 21.171 0.203 -11.368 1.00 74.75 170 THR A C 1
ATOM 1329 O O . THR A 1 170 ? 20.010 -0.179 -11.339 1.00 74.75 170 THR A O 1
ATOM 1332 N N . LEU A 1 171 ? 21.831 0.452 -12.502 1.00 80.44 171 LEU A N 1
ATOM 1333 C CA . LEU A 1 171 ? 21.182 0.331 -13.809 1.00 80.44 171 LEU A CA 1
ATOM 1334 C C . LEU A 1 171 ? 20.670 -1.106 -14.064 1.00 80.44 171 LEU A C 1
ATOM 1336 O O . LEU A 1 171 ? 19.465 -1.248 -14.262 1.00 80.44 171 LEU A O 1
ATOM 1340 N N . PRO A 1 172 ? 21.481 -2.172 -13.880 1.00 83.00 172 PRO A N 1
ATOM 1341 C CA . PRO A 1 172 ? 20.984 -3.546 -13.991 1.00 83.00 172 PRO A CA 1
ATOM 1342 C C . PRO A 1 172 ? 19.829 -3.884 -13.035 1.00 83.00 172 PRO A C 1
ATOM 1344 O O . PRO A 1 172 ? 18.939 -4.652 -13.384 1.00 83.00 172 PRO A O 1
ATOM 1347 N N . LEU A 1 173 ? 19.827 -3.331 -11.815 1.00 82.62 173 LEU A N 1
ATOM 1348 C CA . LEU A 1 173 ? 18.752 -3.571 -10.844 1.00 82.62 173 LEU A CA 1
ATOM 1349 C C . LEU A 1 173 ? 17.451 -2.858 -11.228 1.00 82.62 173 LEU A C 1
ATOM 1351 O O . LEU A 1 173 ? 16.375 -3.415 -11.027 1.00 82.62 173 LEU A O 1
ATOM 1355 N N . LEU A 1 174 ? 17.537 -1.647 -11.783 1.00 82.56 174 LEU A N 1
ATOM 1356 C CA . LEU A 1 174 ? 16.370 -0.924 -12.291 1.00 82.56 174 LEU A CA 1
ATOM 1357 C C . LEU A 1 174 ? 15.802 -1.596 -13.548 1.00 82.56 174 LEU A C 1
ATOM 1359 O O . LEU A 1 174 ? 14.590 -1.752 -13.645 1.00 82.56 174 LEU A O 1
ATOM 1363 N N . GLU A 1 175 ? 16.653 -2.061 -14.463 1.00 85.50 175 GLU A N 1
ATOM 1364 C CA . GLU A 1 175 ? 16.231 -2.837 -15.638 1.00 85.50 175 GLU A CA 1
ATOM 1365 C C . GLU A 1 175 ? 15.551 -4.149 -15.234 1.00 85.50 175 GLU A C 1
ATOM 1367 O O . GLU A 1 175 ? 14.468 -4.461 -15.727 1.00 85.50 175 GLU A O 1
ATOM 1372 N N . ALA A 1 176 ? 16.128 -4.883 -14.276 1.00 85.81 176 ALA A N 1
ATOM 1373 C CA . ALA A 1 176 ? 15.523 -6.101 -13.740 1.00 85.81 176 ALA A CA 1
ATOM 1374 C C . ALA A 1 176 ? 14.151 -5.831 -13.094 1.00 85.81 176 ALA A C 1
ATOM 1376 O O . ALA A 1 176 ? 13.224 -6.629 -13.253 1.00 85.81 176 ALA A O 1
ATOM 1377 N N . MET A 1 177 ? 13.993 -4.693 -12.406 1.00 85.62 177 MET A N 1
ATOM 1378 C CA . MET A 1 177 ? 12.705 -4.263 -11.854 1.00 85.62 177 MET A CA 1
ATOM 1379 C C . MET A 1 177 ? 11.683 -3.984 -12.951 1.00 85.62 177 MET A C 1
ATOM 1381 O O . MET A 1 177 ? 10.562 -4.488 -12.881 1.00 85.62 177 MET A O 1
ATOM 1385 N N . ALA A 1 178 ? 12.072 -3.189 -13.954 1.00 86.75 178 ALA A N 1
ATOM 1386 C CA . ALA A 1 178 ? 11.214 -2.832 -15.076 1.00 86.75 178 ALA A CA 1
ATOM 1387 C C . ALA A 1 178 ? 10.726 -4.093 -15.789 1.00 86.75 178 ALA A C 1
ATOM 1389 O O . ALA A 1 178 ? 9.532 -4.268 -16.015 1.00 86.75 178 ALA A O 1
ATOM 1390 N N . GLU A 1 179 ? 11.640 -5.018 -16.065 1.00 88.56 179 GLU A N 1
ATOM 1391 C CA . GLU A 1 179 ? 11.318 -6.275 -16.724 1.00 88.56 179 GLU A CA 1
ATOM 1392 C C . GLU A 1 179 ? 10.387 -7.147 -15.876 1.00 88.56 179 GLU A C 1
ATOM 1394 O O . GLU A 1 179 ? 9.401 -7.692 -16.372 1.00 88.56 179 GLU A O 1
ATOM 1399 N N . THR A 1 180 ? 10.623 -7.224 -14.567 1.00 89.69 180 THR A N 1
ATOM 1400 C CA . THR A 1 180 ? 9.740 -7.964 -13.656 1.00 89.69 180 THR A CA 1
ATOM 1401 C C . THR A 1 180 ? 8.331 -7.373 -13.642 1.00 89.69 180 THR A C 1
ATOM 1403 O O . THR A 1 180 ? 7.348 -8.106 -13.747 1.00 89.69 180 THR A O 1
ATOM 1406 N N . TRP A 1 181 ? 8.209 -6.047 -13.590 1.00 90.19 181 TRP A N 1
ATOM 1407 C CA . TRP A 1 181 ? 6.922 -5.355 -13.633 1.00 90.19 181 TRP A CA 1
ATOM 1408 C C . TRP A 1 181 ? 6.217 -5.499 -14.989 1.00 90.19 181 TRP A C 1
ATOM 1410 O O . TRP A 1 181 ? 5.004 -5.710 -15.014 1.00 90.19 181 TRP A O 1
ATOM 1420 N N . ARG A 1 182 ? 6.943 -5.493 -16.116 1.00 89.31 182 ARG A N 1
ATOM 1421 C CA . ARG A 1 182 ? 6.368 -5.806 -17.440 1.00 89.31 182 ARG A CA 1
ATOM 1422 C C . ARG A 1 182 ? 5.809 -7.227 -17.485 1.00 89.31 182 ARG A C 1
ATOM 1424 O O . ARG A 1 182 ? 4.681 -7.427 -17.935 1.00 89.31 182 ARG A O 1
ATOM 1431 N N . ASN A 1 183 ? 6.546 -8.200 -16.950 1.00 91.12 183 ASN A N 1
ATOM 1432 C CA . ASN A 1 183 ? 6.103 -9.593 -16.872 1.00 91.12 183 ASN A CA 1
ATOM 1433 C C . ASN A 1 183 ? 4.882 -9.769 -15.952 1.00 91.12 183 ASN A C 1
ATOM 1435 O O . ASN A 1 183 ? 3.931 -10.477 -16.300 1.00 91.12 183 ASN A O 1
ATOM 1439 N N . MET A 1 184 ? 4.855 -9.073 -14.810 1.00 87.38 184 MET A N 1
ATOM 1440 C CA . MET A 1 184 ? 3.682 -9.031 -13.931 1.00 87.38 184 MET A CA 1
ATOM 1441 C C . MET A 1 184 ? 2.470 -8.445 -14.663 1.00 87.38 184 MET A C 1
ATOM 1443 O O . MET A 1 184 ? 1.416 -9.072 -14.674 1.00 87.38 184 MET A O 1
ATOM 1447 N N . ALA A 1 185 ? 2.625 -7.311 -15.356 1.00 88.31 185 ALA A N 1
ATOM 1448 C CA . ALA A 1 185 ? 1.552 -6.687 -16.131 1.00 88.31 185 ALA A CA 1
ATOM 1449 C C . ALA A 1 185 ? 1.044 -7.580 -17.281 1.00 88.31 185 ALA A C 1
ATOM 1451 O O . ALA A 1 185 ? -0.152 -7.571 -17.587 1.00 88.31 185 ALA A O 1
ATOM 1452 N N . ALA A 1 186 ? 1.917 -8.373 -17.908 1.00 88.31 186 ALA A N 1
ATOM 1453 C CA . ALA A 1 186 ? 1.551 -9.309 -18.972 1.00 88.31 186 ALA A CA 1
ATOM 1454 C C . ALA A 1 186 ? 0.726 -10.506 -18.466 1.00 88.31 186 ALA A C 1
ATOM 1456 O O . ALA A 1 186 ? -0.082 -11.055 -19.215 1.00 88.31 186 ALA A O 1
ATOM 1457 N N . THR A 1 187 ? 0.878 -10.881 -17.196 1.00 88.94 187 THR A N 1
ATOM 1458 C CA . THR A 1 187 ? 0.218 -12.048 -16.603 1.00 88.94 187 THR A CA 1
ATOM 1459 C C . THR A 1 187 ? -1.239 -11.740 -16.232 1.00 88.94 187 THR A C 1
ATOM 1461 O O . THR A 1 187 ? -1.521 -10.744 -15.568 1.00 88.94 187 THR A O 1
ATOM 1464 N N . GLU A 1 188 ? -2.182 -12.626 -16.578 1.00 85.75 188 GLU A N 1
ATOM 1465 C CA . GLU A 1 188 ? -3.617 -12.447 -16.260 1.00 85.75 188 GLU A CA 1
ATOM 1466 C C . GLU A 1 188 ? -3.899 -12.327 -14.753 1.00 85.75 188 GLU A C 1
ATOM 1468 O O . GLU A 1 188 ? -4.851 -11.668 -14.342 1.00 85.75 188 GLU A O 1
ATOM 1473 N N . ARG A 1 189 ? -3.025 -12.897 -13.914 1.00 83.25 189 ARG A N 1
ATOM 1474 C CA . ARG A 1 189 ? -3.092 -12.812 -12.448 1.00 83.25 189 ARG A CA 1
ATOM 1475 C C . ARG A 1 189 ? -3.090 -11.374 -11.918 1.00 83.25 189 ARG A C 1
ATOM 1477 O O . ARG A 1 189 ? -3.647 -11.143 -10.849 1.00 83.25 189 ARG A O 1
ATOM 1484 N N . PHE A 1 190 ? -2.471 -10.438 -12.636 1.00 82.06 190 PHE A N 1
ATOM 1485 C CA . PHE A 1 190 ? -2.383 -9.025 -12.253 1.00 82.06 190 PHE A CA 1
ATOM 1486 C C . PHE A 1 190 ? -3.232 -8.127 -13.162 1.00 82.06 190 PHE A C 1
ATOM 1488 O O . PHE A 1 190 ? -3.000 -6.920 -13.214 1.00 82.06 190 PHE A O 1
ATOM 1495 N N . ALA A 1 191 ? -4.204 -8.681 -13.896 1.00 77.94 191 ALA A N 1
ATOM 1496 C CA . ALA A 1 191 ? -5.026 -7.911 -14.832 1.00 77.94 191 ALA A CA 1
ATOM 1497 C C . ALA A 1 191 ? -5.741 -6.724 -14.159 1.00 77.94 191 ALA A C 1
ATOM 1499 O O . ALA A 1 191 ? -5.854 -5.659 -14.760 1.00 77.94 191 ALA A O 1
ATOM 1500 N N . ASP A 1 192 ? -6.151 -6.885 -12.899 1.00 76.44 192 ASP A N 1
ATOM 1501 C CA . ASP A 1 192 ? -6.779 -5.857 -12.061 1.00 76.44 192 ASP A CA 1
ATOM 1502 C C . ASP A 1 192 ? -5.827 -4.726 -11.633 1.00 76.44 192 ASP A C 1
ATOM 1504 O O . ASP A 1 192 ? -6.291 -3.647 -11.277 1.00 76.44 192 ASP A O 1
ATOM 1508 N N . MET A 1 193 ? -4.509 -4.940 -11.686 1.00 78.62 193 MET A N 1
ATOM 1509 C CA . MET A 1 193 ? -3.482 -3.939 -11.351 1.00 78.62 193 MET A CA 1
ATOM 1510 C C . MET A 1 193 ? -2.612 -3.554 -12.549 1.00 78.62 193 MET A C 1
ATOM 1512 O O . MET A 1 193 ? -1.660 -2.793 -12.385 1.00 78.62 193 MET A O 1
ATOM 1516 N N . ARG A 1 194 ? -2.907 -4.062 -13.753 1.00 81.62 194 ARG A N 1
ATOM 1517 C CA . ARG A 1 194 ? -2.102 -3.818 -14.957 1.00 81.62 194 ARG A CA 1
ATOM 1518 C C . ARG A 1 194 ? -1.888 -2.325 -15.188 1.00 81.62 194 ARG A C 1
ATOM 1520 O O . ARG A 1 194 ? -0.756 -1.903 -15.394 1.00 81.62 194 ARG A O 1
ATOM 1527 N N . GLU A 1 195 ? -2.952 -1.531 -15.111 1.00 81.00 195 GLU A N 1
ATOM 1528 C CA . GLU A 1 195 ? -2.881 -0.075 -15.291 1.00 81.00 195 GLU A CA 1
ATOM 1529 C C . GLU A 1 195 ? -2.006 0.589 -14.219 1.00 81.00 195 GLU A C 1
ATOM 1531 O O . GLU A 1 195 ? -1.177 1.443 -14.531 1.00 81.00 195 GLU A O 1
ATOM 1536 N N . SER A 1 196 ? -2.101 0.130 -12.969 1.00 81.19 196 SER A N 1
ATOM 1537 C CA . SER A 1 196 ? -1.273 0.627 -11.869 1.00 81.19 196 SER A CA 1
ATOM 1538 C C . SER A 1 196 ? 0.209 0.288 -12.043 1.00 81.19 196 SER A C 1
ATOM 1540 O O . SER A 1 196 ? 1.068 1.118 -11.747 1.00 81.19 196 SER A O 1
ATOM 1542 N N . ILE A 1 197 ? 0.522 -0.917 -12.530 1.00 82.81 197 ILE A N 1
ATOM 1543 C CA . ILE A 1 197 ? 1.900 -1.348 -12.803 1.00 82.81 197 ILE A CA 1
ATOM 1544 C C . ILE A 1 197 ? 2.487 -0.530 -13.958 1.00 82.81 197 ILE A C 1
ATOM 1546 O O . ILE A 1 197 ? 3.612 -0.046 -13.852 1.00 82.81 197 ILE A O 1
ATOM 1550 N N . LEU A 1 198 ? 1.716 -0.313 -15.029 1.00 84.19 198 LEU A N 1
ATOM 1551 C CA . LEU A 1 198 ? 2.133 0.512 -16.167 1.00 84.19 198 LEU A CA 1
ATOM 1552 C C . LEU A 1 198 ? 2.398 1.968 -15.758 1.00 84.19 198 LEU A C 1
ATOM 1554 O O . LEU A 1 198 ? 3.391 2.548 -16.188 1.00 84.19 198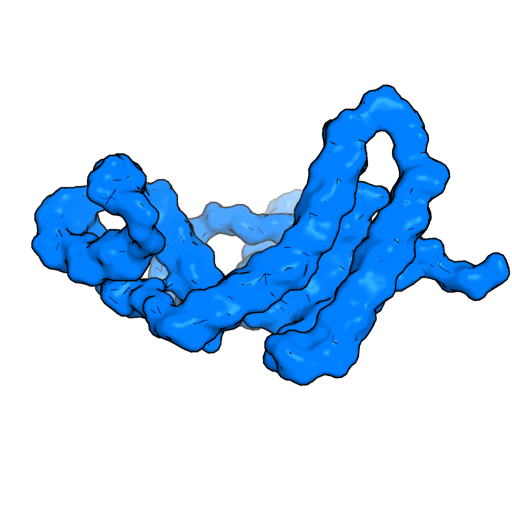 LEU A O 1
ATOM 1558 N N . ALA A 1 199 ? 1.575 2.539 -14.874 1.00 80.94 199 ALA A N 1
ATOM 1559 C CA . ALA A 1 199 ? 1.812 3.875 -14.325 1.00 80.94 199 ALA A CA 1
ATOM 1560 C C . ALA A 1 199 ? 3.117 3.957 -13.508 1.00 80.94 199 ALA A C 1
ATOM 1562 O O . ALA A 1 199 ? 3.818 4.971 -13.534 1.00 80.94 199 ALA A O 1
ATOM 1563 N N . GLY A 1 200 ? 3.464 2.890 -12.784 1.00 81.50 200 GLY A N 1
ATOM 1564 C CA . GLY A 1 200 ? 4.748 2.778 -12.096 1.00 81.50 200 GLY A CA 1
ATOM 1565 C C . GLY A 1 200 ? 5.934 2.647 -13.063 1.00 81.50 200 GLY A C 1
ATOM 1566 O O . GLY A 1 200 ? 6.958 3.301 -12.861 1.00 81.50 200 GLY A O 1
ATOM 1567 N N . LEU A 1 201 ? 5.782 1.847 -14.125 1.00 85.31 201 LEU A N 1
ATOM 1568 C CA . LEU A 1 201 ? 6.791 1.638 -15.172 1.00 85.31 201 LEU A CA 1
ATOM 1569 C C . LEU A 1 201 ? 7.128 2.919 -15.936 1.00 85.31 201 LEU A C 1
ATOM 1571 O O . LEU A 1 201 ? 8.305 3.231 -16.079 1.00 85.31 201 LEU A O 1
ATOM 1575 N N . ASP A 1 202 ? 6.121 3.691 -16.348 1.00 83.81 202 ASP A N 1
ATOM 1576 C CA . ASP A 1 202 ? 6.313 4.958 -17.070 1.00 83.81 202 ASP A CA 1
ATOM 1577 C C . ASP A 1 202 ? 7.214 5.935 -16.287 1.00 83.81 202 ASP A C 1
ATOM 1579 O O . ASP A 1 202 ? 8.070 6.618 -16.850 1.00 83.81 202 ASP A O 1
ATOM 1583 N N . ASN A 1 203 ? 7.098 5.952 -14.956 1.00 79.50 203 ASN A N 1
ATOM 1584 C CA . ASN A 1 203 ? 7.975 6.757 -14.104 1.00 79.50 203 ASN A CA 1
ATOM 1585 C C . ASN A 1 203 ? 9.393 6.19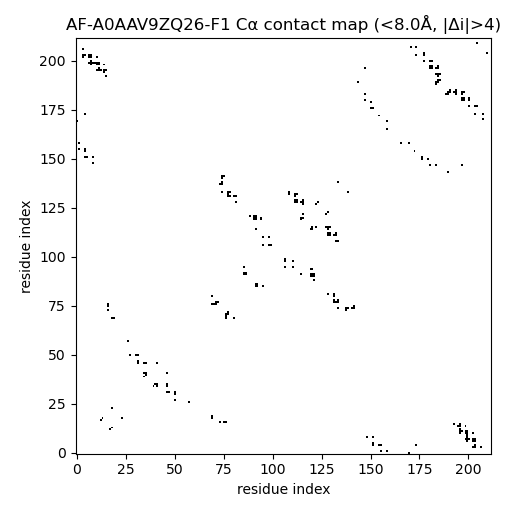3 -13.989 1.00 79.50 203 ASN A C 1
ATOM 1587 O O . ASN A 1 203 ? 10.360 6.955 -13.919 1.00 79.50 203 ASN A O 1
ATOM 1591 N N . LEU A 1 204 ? 9.529 4.868 -13.962 1.00 79.12 204 LEU A N 1
ATOM 1592 C CA . LEU A 1 204 ? 10.828 4.212 -13.875 1.00 79.12 204 LEU A CA 1
ATOM 1593 C C . LEU A 1 204 ? 11.632 4.395 -15.173 1.00 79.12 204 LEU A C 1
ATOM 1595 O O . LEU A 1 204 ? 12.825 4.688 -15.117 1.00 79.12 204 LEU A O 1
ATOM 1599 N N . GLU A 1 205 ? 10.968 4.320 -16.327 1.00 78.69 205 GLU A N 1
ATOM 1600 C CA . GLU A 1 205 ? 11.567 4.526 -17.652 1.00 78.69 205 GLU A CA 1
ATOM 1601 C C . GLU A 1 205 ? 12.002 5.983 -17.867 1.00 78.69 205 GLU A C 1
ATOM 1603 O O . GLU A 1 205 ? 13.109 6.234 -18.345 1.00 78.69 205 GLU A O 1
ATOM 1608 N N . LYS A 1 206 ? 11.222 6.962 -17.385 1.00 77.00 206 LYS A N 1
ATOM 1609 C CA . LYS A 1 206 ? 11.646 8.376 -17.344 1.00 77.00 206 LYS A CA 1
ATOM 1610 C C . LYS A 1 206 ? 12.949 8.592 -16.566 1.00 77.00 206 LYS A C 1
ATOM 1612 O O . LYS A 1 206 ? 13.708 9.502 -16.891 1.00 77.00 206 LYS A O 1
ATOM 1617 N N . CYS A 1 207 ? 13.219 7.767 -15.552 1.00 61.06 207 CYS A N 1
ATOM 1618 C CA . CYS A 1 207 ? 14.437 7.854 -14.743 1.00 61.06 207 CYS A CA 1
ATOM 1619 C C . CYS A 1 207 ? 15.641 7.117 -15.354 1.00 61.06 207 CYS A C 1
ATOM 1621 O O . CYS A 1 207 ? 16.774 7.440 -14.996 1.00 61.06 207 CYS A O 1
ATOM 1623 N N . ALA A 1 208 ? 15.414 6.134 -16.231 1.00 59.00 208 ALA A N 1
ATOM 1624 C CA . ALA A 1 208 ? 16.471 5.366 -16.894 1.00 59.00 208 ALA A CA 1
ATOM 1625 C C . ALA A 1 208 ? 17.112 6.122 -18.078 1.00 59.00 208 ALA A C 1
ATOM 1627 O O . ALA A 1 208 ? 18.238 5.815 -18.460 1.00 59.00 208 ALA A O 1
ATOM 1628 N N . GLY A 1 209 ? 16.446 7.168 -18.583 1.00 51.94 209 GLY A N 1
ATOM 1629 C CA . GLY A 1 209 ? 16.875 7.937 -19.753 1.00 51.94 209 GLY A CA 1
ATOM 1630 C C . GLY A 1 209 ? 16.487 7.243 -21.067 1.00 51.94 209 GLY A C 1
ATOM 1631 O O . GLY A 1 209 ? 16.313 6.026 -21.086 1.00 51.94 209 GLY A O 1
ATOM 1632 N N . PRO A 1 210 ? 16.303 7.991 -22.172 1.00 45.28 210 PRO A N 1
ATOM 1633 C CA . PRO A 1 210 ? 16.079 7.378 -23.474 1.00 45.28 210 PRO A CA 1
ATOM 1634 C C . PRO A 1 210 ? 17.332 6.593 -23.872 1.00 45.28 210 PRO A C 1
ATOM 1636 O O . PRO A 1 210 ? 18.428 7.153 -23.900 1.00 45.28 210 PRO A O 1
ATOM 1639 N N . GLU A 1 211 ? 17.166 5.304 -24.160 1.00 46.94 211 GLU A N 1
ATOM 1640 C CA . GLU A 1 211 ? 18.208 4.489 -24.781 1.00 46.94 211 GLU A CA 1
ATOM 1641 C C . GLU A 1 211 ? 18.673 5.176 -26.080 1.00 46.94 211 GLU A C 1
ATOM 1643 O O . GLU A 1 211 ? 17.884 5.382 -27.008 1.00 46.94 211 GLU A O 1
ATOM 1648 N N . HIS A 1 212 ? 19.950 5.562 -26.130 1.00 35.19 212 HIS A N 1
ATOM 1649 C CA . HIS A 1 212 ? 20.654 6.013 -27.330 1.00 35.19 212 HIS A CA 1
ATOM 1650 C C . HIS A 1 212 ? 21.955 5.234 -27.484 1.00 35.19 212 HIS A C 1
ATOM 1652 O O . HIS A 1 212 ? 22.730 5.182 -26.500 1.00 35.19 212 HIS A O 1
#

pLDDT: mean 71.21, std 13.98, range [33.75, 91.12]

Mean predicted aligned error: 14.26 Å

Nearest PDB structures (foldseek):
  3lmf-assembly1_A  TM=5.316E-01  e=4.550E+00  Nitrosospira multiformis ATCC 25196
  6q58-assembly1_A  TM=4.522E-01  e=3.535E+00  Streptomyces lividans 1326
  5fje-assembly1_A  TM=3.595E-01  e=9.707E+00  Methylosinus trichosporium OB3b